Protein AF-A0A7R9DSN8-F1 (afdb_monomer)

Foldseek 3Di:
DQAADDPPPPVVVVLVVVLVVLLVCCVVVPLLNLLVVLLVQCVDPPDDLVSLLVSLSSNLSSLLVNVVVVVVVVVVVVPPSDPPVVVLLVCLLPPDPPRRLSNNQSSLSSLLSNLLVCLVVVVSLVSNLVSLVVQCQPLRRNLSSLLSLLSNLQNNLLVCLVVLVVLLVCLLCVVVTNHALVSNLSSLLSSLLSLQNDDLVCSLVSLLSSLCSLLVLLVVLQVVVPDADPRDSNPNVSSVSSNVSNVVRNHHDDDPPDDRSCPVVVVVSVVSVVVSPPVPD

Organism: Timema poppense (NCBI:txid170557)

Radius of gyration: 21.2 Å; Cα contacts (8 Å, |Δi|>4): 279; chains: 1; bounding box: 60×35×63 Å

Solvent-accessible surface area (backbone atoms only — not comparable to full-atom values): 15395 Å² total; per-residue (Å²): 133,97,60,71,84,56,92,89,37,73,66,50,55,49,48,53,54,49,38,52,51,46,53,73,49,32,79,80,73,32,34,54,52,53,38,50,52,36,54,53,57,65,69,42,87,85,66,48,65,66,60,44,28,52,32,40,46,56,33,36,48,33,39,64,62,37,51,70,56,47,60,59,30,60,77,65,71,55,84,74,81,61,81,49,60,64,52,50,52,53,49,57,76,64,58,58,90,87,53,54,67,45,38,53,48,37,43,40,47,29,54,23,42,39,17,69,59,38,47,76,36,64,89,50,42,64,63,50,51,53,51,37,54,59,34,30,74,34,62,96,32,11,37,53,23,32,46,17,50,18,38,34,32,56,55,26,22,92,74,39,62,87,49,43,70,61,52,50,54,48,60,72,45,47,89,77,40,59,49,51,70,69,30,51,34,37,33,40,30,13,53,16,41,22,47,29,64,45,61,70,90,49,34,38,60,55,50,40,53,63,45,46,63,41,43,53,60,51,52,52,39,61,78,65,68,51,76,71,38,87,95,42,92,52,20,63,62,61,41,50,52,40,50,49,31,33,62,75,36,44,58,63,91,73,63,92,94,59,82,60,56,58,53,64,47,52,55,54,51,48,55,54,50,58,71,62,61,68,80,85,119

Mean predicted aligned error: 6.39 Å

Secondary structure (DSSP, 8-state):
--SPPPTT-HHHHHHHHHHHHHHHHHHHH-HHHHHHHHHHHHTSTT--HHHHHHHHHHHHHHGGGHHHHHHHHHTTT-TTTTSHHHHHHHHHHT--TTS-HHHHHHHHHHHHHTHHHHHT-GGGHHHHHHHHHHHHTSTTTHHHHHHHHHHHHHHSTTT-GGGHHHHHHHHHTGGGSS--HHHHHHHHHHHHHHHTTS-HHHHHHHHHHHHHHHHHHHHHHHHTTPPP-TTSTT-HHHHHHHHHHHHHH------TTPPPTTHHHHHHHHHHHHHHTTTT-

InterPro domains:
  IPR011989 Armadillo-like helical [G3DSA:1.25.10.10] (1-279)
  IPR016024 Armadillo-type fold [SSF48371] (6-220)
  IPR051345 Importin beta-like nuclear transport receptors [PTHR12363] (3-272)
  IPR057942 Transportin-3/Importin-13, third TPR domain [PF24140] (82-170)

pLDDT: mean 88.58, std 12.21, range [34.81, 97.88]

Structure (mmCIF, N/CA/C/O backbone):
data_AF-A0A7R9DSN8-F1
#
_entry.id   AF-A0A7R9DSN8-F1
#
loop_
_atom_site.group_PDB
_atom_site.id
_atom_site.type_symbol
_atom_site.label_atom_id
_atom_site.label_alt_id
_atom_site.label_comp_id
_atom_site.label_asym_id
_atom_site.label_entity_id
_atom_site.label_seq_id
_atom_site.pdbx_PDB_ins_code
_atom_site.Cartn_x
_atom_site.Cartn_y
_atom_site.Cartn_z
_atom_site.occupancy
_atom_site.B_iso_or_equiv
_atom_site.auth_seq_id
_atom_site.auth_comp_id
_atom_site.auth_asym_id
_atom_site.auth_atom_id
_atom_site.pdbx_PDB_model_num
ATOM 1 N N . MET A 1 1 ? 25.736 4.334 -5.252 1.00 51.41 1 MET A N 1
ATOM 2 C CA . MET A 1 1 ? 24.535 4.530 -4.419 1.00 51.41 1 MET A CA 1
ATOM 3 C C . MET A 1 1 ? 24.072 3.133 -4.019 1.00 51.41 1 MET A C 1
ATOM 5 O O . MET A 1 1 ? 23.509 2.440 -4.846 1.00 51.41 1 MET A O 1
ATOM 9 N N . GLU A 1 2 ? 24.487 2.647 -2.845 1.00 54.72 2 GLU A N 1
ATOM 10 C CA . GLU A 1 2 ? 24.355 1.227 -2.425 1.00 54.72 2 GLU A CA 1
ATOM 11 C C . GLU A 1 2 ? 23.043 0.919 -1.669 1.00 54.72 2 GLU A C 1
ATOM 13 O O . GLU A 1 2 ? 22.833 -0.195 -1.188 1.00 54.72 2 GLU A O 1
ATOM 18 N N . GLY A 1 3 ? 22.150 1.904 -1.547 1.00 69.88 3 GLY A N 1
ATOM 19 C CA . GLY A 1 3 ? 20.911 1.818 -0.776 1.00 69.88 3 GLY A CA 1
ATOM 20 C C . GLY A 1 3 ? 19.696 2.351 -1.529 1.00 69.88 3 GLY A C 1
ATOM 21 O O . GLY A 1 3 ? 19.765 2.645 -2.722 1.00 69.88 3 GLY A O 1
ATOM 22 N N . LEU A 1 4 ? 18.571 2.441 -0.819 1.00 82.12 4 LEU A N 1
ATOM 23 C CA . LEU A 1 4 ? 17.389 3.156 -1.298 1.00 82.12 4 LEU A CA 1
ATOM 24 C C . LEU A 1 4 ? 17.668 4.662 -1.309 1.00 82.12 4 LEU A C 1
ATOM 26 O O . LEU A 1 4 ? 18.520 5.131 -0.557 1.00 82.12 4 LEU A O 1
ATOM 30 N N . LEU A 1 5 ? 16.958 5.393 -2.165 1.00 78.38 5 LEU A N 1
ATOM 31 C CA . LEU A 1 5 ? 16.948 6.852 -2.109 1.00 78.38 5 LEU A CA 1
ATOM 32 C C . LEU A 1 5 ? 16.277 7.285 -0.806 1.00 78.38 5 LEU A C 1
ATOM 34 O O . LEU A 1 5 ? 15.232 6.741 -0.452 1.00 78.38 5 LEU A O 1
ATOM 38 N N . GLU A 1 6 ? 16.899 8.216 -0.094 1.00 73.44 6 GLU A N 1
ATOM 39 C CA . GLU A 1 6 ? 16.348 8.765 1.142 1.00 73.44 6 GLU A CA 1
ATOM 40 C C . GLU A 1 6 ? 15.366 9.898 0.817 1.00 73.44 6 GLU A C 1
ATOM 42 O O . GLU A 1 6 ? 15.596 10.699 -0.095 1.00 73.44 6 GLU A O 1
ATOM 47 N N . ASP A 1 7 ? 14.260 9.959 1.558 1.00 64.69 7 ASP A N 1
ATOM 48 C CA . ASP A 1 7 ? 13.286 11.041 1.427 1.00 64.69 7 ASP A CA 1
ATOM 49 C C . ASP A 1 7 ? 13.938 12.381 1.817 1.00 64.69 7 ASP A C 1
ATOM 51 O O . ASP A 1 7 ? 14.566 12.495 2.870 1.00 64.69 7 ASP A O 1
ATOM 55 N N . GLY A 1 8 ? 13.788 13.402 0.966 1.00 66.56 8 GLY A N 1
ATOM 56 C CA . GLY A 1 8 ? 14.416 14.719 1.146 1.00 66.56 8 GLY A CA 1
ATOM 57 C C . GLY A 1 8 ? 15.791 14.889 0.484 1.00 66.56 8 GLY A C 1
ATOM 58 O O . GLY A 1 8 ? 16.393 15.952 0.623 1.00 66.56 8 GLY A O 1
ATOM 59 N N . ASP A 1 9 ? 16.285 13.883 -0.247 1.00 82.81 9 ASP A N 1
ATOM 60 C CA . ASP A 1 9 ? 17.422 14.032 -1.166 1.00 82.81 9 ASP A CA 1
ATOM 61 C C . ASP A 1 9 ? 17.015 14.883 -2.388 1.00 82.81 9 ASP A C 1
ATOM 63 O O . ASP A 1 9 ? 15.989 14.622 -3.026 1.00 82.81 9 ASP A O 1
ATOM 67 N N . ASP A 1 10 ? 17.849 15.858 -2.772 1.00 90.19 10 ASP A N 1
ATOM 68 C CA . ASP A 1 10 ? 17.682 16.671 -3.987 1.00 90.19 10 ASP A CA 1
ATOM 69 C C . ASP A 1 10 ? 17.451 15.792 -5.229 1.00 90.19 10 ASP A C 1
ATOM 71 O O . ASP A 1 10 ? 16.699 16.154 -6.144 1.00 90.19 10 ASP A O 1
ATOM 75 N N . PHE A 1 11 ? 18.085 14.615 -5.274 1.00 89.69 11 PHE A N 1
ATOM 76 C CA . PHE A 1 11 ? 17.897 13.670 -6.366 1.00 89.69 11 PHE A CA 1
ATOM 77 C C . PHE A 1 11 ? 16.545 12.944 -6.305 1.00 89.69 11 PHE A C 1
ATOM 79 O O . PHE A 1 11 ? 15.940 12.705 -7.355 1.00 89.69 11 PHE A O 1
ATOM 86 N N . ALA A 1 12 ? 16.030 12.632 -5.113 1.00 88.56 12 ALA A N 1
ATOM 87 C CA . ALA A 1 12 ? 14.684 12.083 -4.951 1.00 88.56 12 ALA A CA 1
ATOM 88 C C . ALA A 1 12 ? 13.625 13.105 -5.404 1.00 88.56 12 ALA A C 1
ATOM 90 O O . ALA A 1 12 ? 12.752 12.771 -6.209 1.00 88.56 12 ALA A O 1
ATOM 91 N N . ASP A 1 13 ? 13.775 14.372 -5.009 1.00 90.62 13 ASP A N 1
ATOM 92 C CA . ASP A 1 13 ? 12.916 15.479 -5.448 1.00 90.62 13 ASP A CA 1
ATOM 93 C C . ASP A 1 13 ? 12.975 15.701 -6.962 1.00 90.62 13 ASP A C 1
ATOM 95 O O . ASP A 1 13 ? 11.953 15.935 -7.619 1.00 90.62 13 ASP A O 1
ATOM 99 N N . PHE A 1 14 ? 14.172 15.616 -7.549 1.00 94.75 14 PHE A N 1
ATOM 100 C CA . PHE A 1 14 ? 14.338 15.651 -8.998 1.00 94.75 14 PHE A CA 1
ATOM 101 C C . PHE A 1 14 ? 13.571 14.509 -9.672 1.00 94.75 14 PHE A C 1
ATOM 103 O O . PHE A 1 14 ? 12.838 14.746 -10.633 1.00 94.75 14 PHE A O 1
ATOM 110 N N . ARG A 1 15 ? 13.681 13.281 -9.155 1.00 94.00 15 ARG A N 1
ATOM 111 C CA . ARG A 1 15 ? 12.964 12.124 -9.702 1.00 94.00 15 ARG A CA 1
ATOM 112 C C . ARG A 1 15 ? 11.453 12.284 -9.597 1.00 94.00 15 ARG A C 1
ATOM 114 O O . ARG A 1 15 ? 10.770 12.007 -10.579 1.00 94.00 15 ARG A O 1
ATOM 121 N N . LEU A 1 16 ? 10.928 12.788 -8.481 1.00 92.00 16 LEU A N 1
ATOM 122 C CA . LEU A 1 16 ? 9.499 13.092 -8.350 1.00 92.00 16 LEU A CA 1
ATOM 123 C C . LEU A 1 16 ? 9.039 14.078 -9.433 1.00 92.00 16 LEU A C 1
ATOM 125 O O . LEU A 1 16 ? 8.072 13.796 -10.139 1.00 92.00 16 LEU A O 1
ATOM 129 N N . LYS A 1 17 ? 9.783 15.171 -9.657 1.00 95.06 17 LYS A N 1
ATOM 130 C CA . LYS A 1 17 ? 9.494 16.138 -10.736 1.00 95.06 17 LYS A CA 1
ATOM 131 C C . LYS A 1 17 ? 9.537 15.494 -12.126 1.00 95.06 17 LYS A C 1
ATOM 133 O O . LYS A 1 17 ? 8.693 15.800 -12.963 1.00 95.06 17 LYS A O 1
ATOM 138 N N . VAL A 1 18 ? 10.488 14.589 -12.374 1.00 95.56 18 VAL A N 1
ATOM 139 C CA . VAL A 1 18 ? 10.571 13.827 -13.632 1.00 95.56 18 VAL A CA 1
ATOM 140 C C . VAL A 1 18 ? 9.367 12.899 -13.803 1.00 95.56 18 VAL A C 1
ATOM 142 O O . VAL A 1 18 ? 8.805 12.849 -14.893 1.00 95.56 18 VAL A O 1
ATOM 145 N N . SER A 1 19 ? 8.939 12.195 -12.752 1.00 94.06 19 SER A N 1
ATOM 146 C CA . SER A 1 19 ? 7.737 11.348 -12.782 1.00 94.06 19 SER A CA 1
ATOM 147 C C . SER A 1 19 ? 6.487 12.159 -13.135 1.00 94.06 19 SER A C 1
ATOM 149 O O . SER A 1 19 ? 5.722 11.741 -14.003 1.00 94.06 19 SER A O 1
ATOM 151 N N . GLU A 1 20 ? 6.291 13.327 -12.517 1.00 93.25 20 GLU A N 1
ATOM 152 C CA . GLU A 1 20 ? 5.152 14.198 -12.841 1.00 93.25 20 GLU A CA 1
ATOM 153 C C . GLU A 1 20 ? 5.217 14.704 -14.288 1.00 93.25 20 GLU A C 1
ATOM 155 O O . GLU A 1 20 ? 4.234 14.606 -15.018 1.00 93.25 20 GLU A O 1
ATOM 160 N N . LEU A 1 21 ? 6.399 15.109 -14.766 1.00 94.81 21 LEU A N 1
ATOM 161 C CA . LEU A 1 21 ? 6.576 15.503 -16.166 1.00 94.81 21 LEU A CA 1
ATOM 162 C C . LEU A 1 21 ? 6.276 14.354 -17.145 1.00 94.81 21 LEU A C 1
ATOM 164 O O . LEU A 1 21 ? 5.665 14.570 -18.191 1.00 94.81 21 LEU A O 1
ATOM 168 N N . ILE A 1 22 ? 6.684 13.122 -16.818 1.00 93.25 22 ILE A N 1
ATOM 169 C CA . ILE A 1 22 ? 6.352 11.938 -17.620 1.00 93.25 22 ILE A CA 1
ATOM 170 C C . ILE A 1 22 ? 4.834 11.763 -17.677 1.00 93.25 22 ILE A C 1
ATOM 172 O O . ILE A 1 22 ? 4.297 11.587 -18.770 1.00 93.25 22 ILE A O 1
ATOM 176 N N . LYS A 1 23 ? 4.135 11.845 -16.539 1.00 89.94 23 LYS A N 1
ATOM 177 C CA . LYS A 1 23 ? 2.668 11.728 -16.486 1.00 89.94 23 LYS A CA 1
ATOM 178 C C . LYS A 1 23 ? 1.976 12.797 -17.334 1.00 89.94 23 LYS A C 1
ATOM 180 O O . LYS A 1 23 ? 1.024 12.466 -18.037 1.00 89.94 23 LYS A O 1
ATOM 185 N N . ASP A 1 24 ? 2.498 14.021 -17.343 1.00 88.56 24 ASP A N 1
ATOM 186 C CA . ASP A 1 24 ? 1.947 15.127 -18.130 1.00 88.56 24 ASP A CA 1
ATOM 187 C C . ASP A 1 24 ? 2.191 14.978 -19.635 1.00 88.56 24 ASP A C 1
ATOM 189 O O . ASP A 1 24 ? 1.380 15.435 -20.434 1.00 88.56 24 ASP A O 1
ATOM 193 N N . MET A 1 25 ? 3.289 14.343 -20.056 1.00 88.44 25 MET A N 1
ATOM 194 C CA . MET A 1 25 ? 3.666 14.247 -21.474 1.00 88.44 25 MET A CA 1
ATOM 195 C C . MET A 1 25 ? 3.347 12.892 -22.118 1.00 88.44 25 MET A C 1
ATOM 197 O O . MET A 1 25 ? 3.355 12.779 -23.348 1.00 88.44 25 MET A O 1
ATOM 201 N N . VAL A 1 26 ? 3.057 11.852 -21.327 1.00 85.75 26 VAL A N 1
ATOM 202 C CA . VAL A 1 26 ? 2.915 10.476 -21.835 1.00 85.75 26 VAL A CA 1
ATOM 203 C C . VAL A 1 26 ? 1.776 10.328 -22.847 1.00 85.75 26 VAL A C 1
ATOM 205 O O . VAL A 1 26 ? 1.857 9.472 -23.726 1.00 85.75 26 VAL A O 1
ATOM 208 N N . PHE A 1 27 ? 0.753 11.185 -22.801 1.00 82.81 27 PHE A N 1
ATOM 209 C CA . PHE A 1 27 ? -0.351 11.155 -23.767 1.00 82.81 27 PHE A CA 1
ATOM 210 C C . PHE A 1 27 ? 0.104 11.412 -25.217 1.00 82.81 27 PHE A C 1
ATOM 212 O O . PHE A 1 27 ? -0.564 10.968 -26.147 1.00 82.81 27 PHE A O 1
ATOM 219 N N . ILE A 1 28 ? 1.241 12.093 -25.422 1.00 85.62 28 ILE A N 1
ATOM 220 C CA . ILE A 1 28 ? 1.801 12.386 -26.751 1.00 85.62 28 ILE A CA 1
ATOM 221 C C . ILE A 1 28 ? 2.465 11.136 -27.351 1.00 85.62 28 ILE A C 1
ATOM 223 O O . ILE A 1 28 ? 2.319 10.858 -28.538 1.00 85.62 28 ILE A O 1
ATOM 227 N N . VAL A 1 29 ? 3.208 10.385 -26.531 1.00 81.38 29 VAL A N 1
ATOM 228 C CA . VAL A 1 29 ? 3.975 9.191 -26.950 1.00 81.38 29 VAL A CA 1
ATOM 229 C C . VAL A 1 29 ? 3.118 7.914 -26.900 1.00 81.38 29 VAL A C 1
ATOM 231 O O . VAL A 1 29 ? 3.353 6.956 -27.643 1.00 81.38 29 VAL A O 1
ATOM 234 N N . GLY A 1 30 ? 2.110 7.904 -26.029 1.00 84.19 30 GLY A N 1
ATOM 235 C CA . GLY A 1 30 ? 1.279 6.757 -25.684 1.00 84.19 30 GLY A CA 1
ATOM 236 C C . GLY A 1 30 ? 1.862 5.963 -24.511 1.00 84.19 30 GLY A C 1
ATOM 237 O O . GLY A 1 30 ? 2.982 5.451 -24.584 1.00 84.19 30 GLY A O 1
ATOM 238 N N . SER A 1 31 ? 1.085 5.808 -23.434 1.00 86.06 31 SER A N 1
ATOM 239 C CA . SER A 1 31 ? 1.512 5.104 -22.211 1.00 86.06 31 SER A CA 1
ATOM 240 C C . SER A 1 31 ? 1.889 3.648 -22.470 1.00 86.06 31 SER A C 1
ATOM 242 O O . SER A 1 31 ? 2.934 3.203 -21.999 1.00 86.06 31 SER A O 1
ATOM 244 N N . SER A 1 32 ? 1.113 2.934 -23.292 1.00 85.00 32 SER A N 1
ATOM 245 C CA . SER A 1 32 ? 1.410 1.548 -23.684 1.00 85.00 32 SER A CA 1
ATOM 246 C C . SER A 1 32 ? 2.738 1.428 -24.438 1.00 85.00 32 SER A C 1
ATOM 248 O O . SER A 1 32 ? 3.530 0.527 -24.162 1.00 85.00 32 SER A O 1
ATOM 250 N N . ASN A 1 33 ? 3.026 2.369 -25.345 1.00 86.44 33 ASN A N 1
ATOM 251 C CA . ASN A 1 33 ? 4.282 2.392 -26.096 1.00 86.44 33 ASN A CA 1
ATOM 252 C C . ASN A 1 33 ? 5.469 2.642 -25.170 1.00 86.44 33 ASN A C 1
ATOM 254 O O . ASN A 1 33 ? 6.447 1.900 -25.222 1.00 86.44 33 ASN A O 1
ATOM 258 N N . CYS A 1 34 ? 5.373 3.653 -24.301 1.00 90.81 34 CYS A N 1
ATOM 259 C CA . CYS A 1 34 ? 6.413 3.965 -23.324 1.00 90.81 34 CYS A CA 1
ATOM 260 C C . CYS A 1 34 ? 6.702 2.759 -22.417 1.00 90.81 34 CYS A C 1
ATOM 262 O O . CYS A 1 34 ? 7.847 2.315 -22.322 1.00 90.81 34 CYS A O 1
ATOM 264 N N . PHE A 1 35 ? 5.656 2.161 -21.841 1.00 92.06 35 PHE A N 1
ATOM 265 C CA . PHE A 1 35 ? 5.775 0.995 -20.970 1.00 92.06 35 PHE A CA 1
ATOM 266 C C . PHE A 1 35 ? 6.418 -0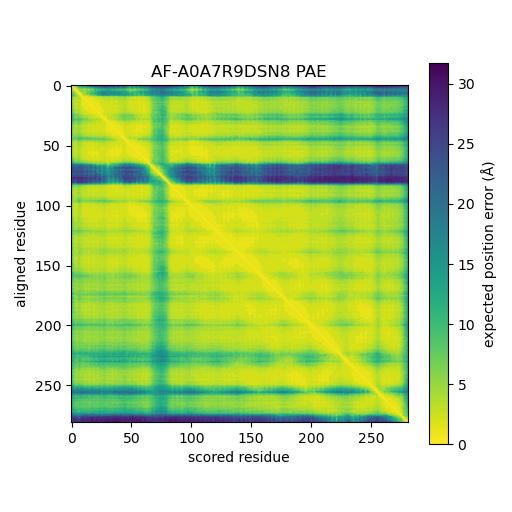.203 -21.678 1.00 92.06 35 PHE A C 1
ATOM 268 O O . PHE A 1 35 ? 7.342 -0.822 -21.149 1.00 92.06 35 PHE A O 1
ATOM 275 N N . ARG A 1 36 ? 5.988 -0.499 -22.913 1.00 90.62 36 ARG A N 1
ATOM 276 C CA . ARG A 1 36 ? 6.564 -1.570 -23.735 1.00 90.62 36 ARG A CA 1
ATOM 277 C C . ARG A 1 36 ? 8.036 -1.322 -24.048 1.00 90.62 36 ARG A C 1
ATOM 279 O O . ARG A 1 36 ? 8.824 -2.259 -23.971 1.00 90.62 36 ARG A O 1
ATOM 286 N N . GLN A 1 37 ? 8.415 -0.098 -24.412 1.00 92.12 37 GLN A N 1
ATOM 287 C CA . GLN A 1 37 ? 9.811 0.223 -24.719 1.00 92.12 37 GLN A CA 1
ATOM 288 C C . GLN A 1 37 ? 10.707 0.062 -23.490 1.00 92.12 37 GLN A C 1
ATOM 290 O O . GLN A 1 37 ? 11.767 -0.545 -23.596 1.00 92.12 37 GLN A O 1
ATOM 295 N N . MET A 1 38 ? 10.264 0.520 -22.316 1.00 95.06 38 MET A N 1
ATOM 296 C CA . MET A 1 38 ? 11.019 0.316 -21.076 1.00 95.06 38 MET A CA 1
ATOM 297 C C . MET A 1 38 ? 11.163 -1.170 -20.731 1.00 95.06 38 MET A C 1
ATOM 299 O O . MET A 1 38 ? 12.254 -1.609 -20.378 1.00 95.06 38 MET A O 1
ATOM 303 N N . PHE A 1 39 ? 10.111 -1.970 -20.926 1.00 93.88 39 PHE A N 1
ATOM 304 C CA . PHE A 1 39 ? 10.196 -3.419 -20.745 1.00 93.88 39 PHE A CA 1
ATOM 305 C C . PHE A 1 39 ? 11.192 -4.086 -21.705 1.00 93.88 39 PHE A C 1
ATOM 307 O O . PHE A 1 39 ? 11.950 -4.957 -21.291 1.00 93.88 39 PHE A O 1
ATOM 314 N N . LEU A 1 40 ? 11.235 -3.674 -22.976 1.00 92.75 40 LEU A N 1
ATOM 315 C CA . LEU A 1 40 ? 12.221 -4.192 -23.931 1.00 92.75 40 LEU A CA 1
ATOM 316 C C . LEU A 1 40 ? 13.653 -3.823 -23.529 1.00 92.75 40 LEU A C 1
ATOM 318 O O . LEU A 1 40 ? 14.548 -4.659 -23.647 1.00 92.75 40 LEU A O 1
ATOM 322 N N . SER A 1 41 ? 13.871 -2.619 -22.993 1.00 93.38 41 SER A N 1
ATOM 323 C CA . SER A 1 41 ? 15.176 -2.220 -22.457 1.00 93.38 41 SER A CA 1
ATOM 324 C C . SER A 1 41 ? 15.646 -3.160 -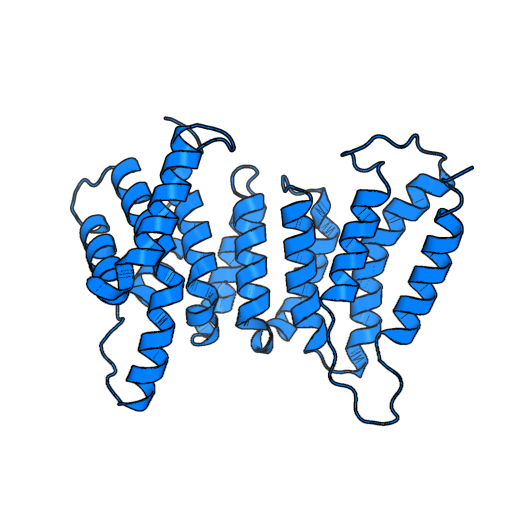21.344 1.00 93.38 41 SER A C 1
ATOM 326 O O . SER A 1 41 ? 16.813 -3.544 -21.349 1.00 93.38 41 SER A O 1
ATOM 328 N N . LEU A 1 42 ? 14.744 -3.612 -20.460 1.00 93.31 42 LEU A N 1
ATOM 329 C CA . LEU A 1 42 ? 15.055 -4.574 -19.389 1.00 93.31 42 LEU A CA 1
ATOM 330 C C . LEU A 1 42 ? 15.493 -5.955 -19.904 1.00 93.31 42 LEU A C 1
ATOM 332 O O . LEU A 1 42 ? 16.191 -6.676 -19.199 1.00 93.31 42 LEU A O 1
ATOM 336 N N . GLN A 1 43 ? 15.103 -6.334 -21.123 1.00 90.31 43 GLN A N 1
ATOM 337 C CA . GLN A 1 43 ? 15.477 -7.619 -21.729 1.00 90.31 43 GLN A CA 1
ATOM 338 C C . GLN A 1 43 ? 16.851 -7.591 -22.408 1.00 90.31 43 GLN A C 1
ATOM 340 O O . GLN A 1 43 ? 17.332 -8.626 -22.876 1.00 90.31 43 GLN A O 1
ATOM 345 N N . THR A 1 44 ? 17.486 -6.421 -22.489 1.00 91.19 44 THR A N 1
ATOM 346 C CA . THR A 1 44 ? 18.795 -6.293 -23.128 1.00 91.19 44 THR A CA 1
ATOM 347 C C . THR A 1 44 ? 19.849 -7.053 -22.305 1.00 91.19 44 THR A C 1
ATOM 349 O O . THR A 1 44 ? 19.892 -6.922 -21.080 1.00 91.19 44 THR A O 1
ATOM 352 N N . PRO A 1 45 ? 20.722 -7.866 -22.928 1.00 90.06 45 PRO A N 1
ATOM 353 C CA . PRO A 1 45 ? 21.772 -8.563 -22.195 1.00 90.06 45 PRO A CA 1
ATOM 354 C C . PRO A 1 45 ? 22.718 -7.587 -21.485 1.00 90.06 45 PRO A C 1
ATOM 356 O O . PRO A 1 45 ? 23.188 -6.624 -22.087 1.00 90.06 45 PRO A O 1
ATOM 359 N N . GLY A 1 46 ? 23.039 -7.865 -20.220 1.00 89.31 46 GLY A N 1
ATOM 360 C CA . GLY A 1 46 ? 24.020 -7.086 -19.456 1.00 89.31 46 GLY A CA 1
ATOM 361 C C . GLY A 1 46 ? 23.513 -5.750 -18.906 1.00 89.31 46 GLY A C 1
ATOM 362 O O . GLY A 1 46 ? 24.331 -4.908 -18.542 1.00 89.31 46 GLY A O 1
ATOM 363 N N . VAL A 1 47 ? 22.193 -5.542 -18.831 1.00 93.25 47 VAL A N 1
ATOM 364 C CA . VAL A 1 47 ? 21.615 -4.352 -18.190 1.00 93.25 47 VAL A CA 1
ATOM 365 C C . VAL A 1 47 ? 22.013 -4.315 -16.716 1.00 93.25 47 VAL A C 1
ATOM 367 O O . VAL A 1 47 ? 21.890 -5.296 -15.981 1.00 93.25 47 VAL A O 1
ATOM 370 N N . THR A 1 48 ? 22.512 -3.163 -16.286 1.00 95.31 48 THR A N 1
ATOM 371 C CA . THR A 1 48 ? 22.924 -2.922 -14.907 1.00 95.31 48 THR A CA 1
ATOM 372 C C . THR A 1 48 ? 21.708 -2.701 -14.001 1.00 95.31 48 THR A C 1
ATOM 374 O O . THR A 1 48 ? 20.607 -2.381 -14.461 1.00 95.31 48 THR A O 1
ATOM 377 N N . TRP A 1 49 ? 21.871 -2.889 -12.689 1.00 94.75 49 TRP A N 1
ATOM 378 C CA . TRP A 1 49 ? 20.752 -2.765 -11.747 1.00 94.75 49 TRP A CA 1
ATOM 379 C C . TRP A 1 49 ? 20.157 -1.348 -11.726 1.00 94.75 49 TRP A C 1
ATOM 381 O O . TRP A 1 49 ? 18.950 -1.199 -11.586 1.00 94.75 49 TRP A O 1
ATOM 391 N N . ASP A 1 50 ? 20.982 -0.318 -11.895 1.00 95.06 50 ASP A N 1
ATOM 392 C CA . ASP A 1 50 ? 20.597 1.096 -11.909 1.00 95.06 50 ASP A CA 1
ATOM 393 C C . ASP A 1 50 ? 19.828 1.452 -13.184 1.00 95.06 50 ASP A C 1
ATOM 395 O O . ASP A 1 50 ? 18.787 2.101 -13.118 1.00 95.06 50 ASP A O 1
ATOM 399 N N . SER A 1 51 ? 20.261 0.930 -14.334 1.00 95.88 51 SER A N 1
ATOM 400 C CA . SER A 1 51 ? 19.502 1.035 -15.586 1.00 95.88 51 SER A CA 1
ATOM 401 C C . SER A 1 51 ? 18.159 0.301 -15.496 1.00 95.88 51 SER A C 1
ATOM 403 O O . SER A 1 51 ? 17.146 0.791 -15.996 1.00 95.88 51 SER A O 1
ATOM 405 N N . SER A 1 52 ? 18.135 -0.858 -14.825 1.00 95.94 52 SER A N 1
ATOM 406 C CA . SER A 1 52 ? 16.902 -1.621 -14.598 1.00 95.94 52 SER A CA 1
ATOM 407 C C . SER A 1 52 ? 15.927 -0.863 -13.700 1.00 95.94 52 SER A C 1
ATOM 409 O O . SER A 1 52 ? 14.741 -0.762 -14.005 1.00 95.94 52 SER A O 1
ATOM 411 N N . GLU A 1 53 ? 16.431 -0.298 -12.604 1.00 96.44 53 GLU A N 1
ATOM 412 C CA . GLU A 1 53 ? 15.657 0.518 -11.672 1.00 96.44 53 GLU A CA 1
ATOM 413 C C . GLU A 1 53 ? 15.063 1.745 -12.372 1.00 96.44 53 GLU A C 1
ATOM 415 O O . GLU A 1 53 ? 13.865 1.990 -12.251 1.00 96.44 53 GLU A O 1
ATOM 420 N N . ALA A 1 54 ? 15.860 2.458 -13.173 1.00 96.38 54 ALA A N 1
ATOM 421 C CA . ALA A 1 54 ? 15.399 3.634 -13.903 1.00 96.38 54 ALA A CA 1
ATOM 422 C C . ALA A 1 54 ? 14.295 3.294 -14.921 1.00 96.38 54 ALA A C 1
ATOM 424 O O . ALA A 1 54 ? 13.311 4.026 -15.037 1.00 96.38 54 ALA A O 1
ATOM 425 N N . ALA A 1 55 ? 14.414 2.167 -15.631 1.00 96.94 55 ALA A N 1
ATOM 426 C CA . ALA A 1 55 ? 13.367 1.703 -16.538 1.00 96.94 55 ALA A CA 1
ATOM 427 C C . ALA A 1 55 ? 12.074 1.349 -15.780 1.00 96.94 55 ALA A C 1
ATOM 429 O O . ALA A 1 55 ? 10.993 1.783 -16.183 1.00 96.94 55 ALA A O 1
ATOM 430 N N . LEU A 1 56 ? 12.176 0.633 -14.651 1.00 97.12 56 LEU A N 1
ATOM 431 C CA . LEU A 1 56 ? 11.030 0.324 -13.787 1.00 97.12 56 LEU A CA 1
ATOM 432 C C . LEU A 1 56 ? 10.376 1.590 -13.220 1.00 97.12 56 LEU A C 1
ATOM 434 O O . LEU A 1 56 ? 9.154 1.652 -13.130 1.00 97.12 56 LEU A O 1
ATOM 438 N N . PHE A 1 57 ? 11.164 2.611 -12.888 1.00 96.75 57 PHE A N 1
ATOM 439 C CA . PHE A 1 57 ? 10.667 3.897 -12.409 1.00 96.75 57 PHE A CA 1
ATOM 440 C C . PHE A 1 57 ? 9.828 4.623 -13.467 1.00 96.75 57 PHE A C 1
ATOM 442 O O . PHE A 1 57 ? 8.728 5.095 -13.182 1.00 96.75 57 PHE A O 1
ATOM 449 N N . VAL A 1 58 ? 10.292 4.651 -14.721 1.00 96.19 58 VAL A N 1
ATOM 450 C CA . VAL A 1 58 ? 9.509 5.213 -15.834 1.00 96.19 58 VAL A CA 1
ATOM 451 C C . VAL A 1 58 ? 8.240 4.393 -16.078 1.00 96.19 58 VAL A C 1
ATOM 453 O O . VAL A 1 58 ? 7.166 4.963 -16.268 1.00 96.19 58 VAL A O 1
ATOM 456 N N . MET A 1 59 ? 8.333 3.058 -16.030 1.00 95.25 59 MET A N 1
ATOM 457 C CA . MET A 1 59 ? 7.170 2.170 -16.143 1.00 95.25 59 MET A CA 1
ATOM 458 C C . MET A 1 59 ? 6.136 2.445 -15.048 1.00 95.25 59 MET A C 1
ATOM 460 O O . MET A 1 59 ? 4.944 2.516 -15.340 1.00 95.25 59 MET A O 1
ATOM 464 N N . GLN A 1 60 ? 6.593 2.641 -13.812 1.00 95.44 60 GLN A N 1
ATOM 465 C CA . GLN A 1 60 ? 5.768 2.957 -12.649 1.00 95.44 60 GLN A CA 1
ATOM 466 C C . GLN A 1 60 ? 5.030 4.289 -12.827 1.00 95.44 60 GLN A C 1
ATOM 468 O O . GLN A 1 60 ? 3.830 4.348 -12.572 1.00 95.44 60 GLN A O 1
ATOM 473 N N . ALA A 1 61 ? 5.690 5.320 -13.366 1.00 93.94 61 ALA A N 1
ATOM 474 C CA . ALA A 1 61 ? 5.062 6.616 -13.632 1.00 93.94 61 ALA A CA 1
ATOM 475 C C . ALA A 1 61 ? 3.911 6.546 -14.655 1.00 93.94 61 ALA A C 1
ATOM 477 O O . ALA A 1 61 ? 2.951 7.312 -14.556 1.00 93.94 61 ALA A O 1
ATOM 478 N N . VAL A 1 62 ? 3.978 5.632 -15.630 1.00 92.31 62 VAL A N 1
ATOM 479 C CA . VAL A 1 62 ? 2.966 5.522 -16.699 1.00 92.31 62 VAL A CA 1
ATOM 480 C C . VAL A 1 62 ? 1.928 4.424 -16.463 1.00 92.31 62 VAL A C 1
ATOM 482 O O . VAL A 1 62 ? 0.904 4.431 -17.144 1.00 92.31 62 VAL A O 1
ATOM 485 N N . ALA A 1 63 ? 2.157 3.511 -15.513 1.00 91.06 63 ALA A N 1
ATOM 486 C CA . ALA A 1 63 ? 1.387 2.280 -15.315 1.00 91.06 63 ALA A CA 1
ATOM 487 C C . ALA A 1 63 ? -0.134 2.494 -15.209 1.00 91.06 63 ALA A C 1
ATOM 489 O O . ALA A 1 63 ? -0.892 1.864 -15.950 1.00 91.06 63 ALA A O 1
ATOM 490 N N . LYS A 1 64 ? -0.588 3.438 -14.372 1.00 85.19 64 LYS A N 1
ATOM 491 C CA . LYS A 1 64 ? -2.022 3.753 -14.207 1.00 85.19 64 LYS A CA 1
ATOM 492 C C . LYS A 1 64 ? -2.702 4.248 -15.486 1.00 85.19 64 LYS A C 1
ATOM 494 O O . LYS A 1 64 ? -3.887 4.011 -15.686 1.00 85.19 64 LYS A O 1
ATOM 499 N N . ASN A 1 65 ? -1.963 4.893 -16.387 1.00 81.38 65 ASN A N 1
ATOM 500 C CA . ASN A 1 65 ? -2.517 5.458 -17.623 1.00 81.38 65 ASN A CA 1
ATOM 501 C C . ASN A 1 65 ? -2.630 4.436 -18.764 1.00 81.38 65 ASN A C 1
ATOM 503 O O . ASN A 1 65 ? -3.193 4.734 -19.816 1.00 81.38 65 ASN A O 1
ATOM 507 N N . ILE A 1 66 ? -2.126 3.217 -18.570 1.00 76.06 66 ILE A N 1
ATOM 508 C CA . ILE A 1 66 ? -2.174 2.160 -19.585 1.00 76.06 66 ILE A CA 1
ATOM 509 C C . ILE A 1 66 ? -3.580 1.547 -19.692 1.00 76.06 66 ILE A C 1
ATOM 511 O O . ILE A 1 66 ? -4.021 1.160 -20.775 1.00 76.06 66 ILE A O 1
ATOM 515 N N . LEU A 1 67 ? -4.308 1.458 -18.577 1.00 64.69 67 LEU A N 1
ATOM 516 C CA . LEU A 1 67 ? -5.585 0.742 -18.491 1.00 64.69 67 LEU A CA 1
ATOM 517 C C . LEU A 1 67 ? -6.824 1.512 -18.978 1.00 64.69 67 LEU A C 1
ATOM 519 O O . LEU A 1 67 ? -7.702 0.861 -19.553 1.00 64.69 67 LEU A O 1
ATOM 523 N N . PRO A 1 68 ? -6.927 2.849 -18.844 1.00 56.62 68 PRO A N 1
ATOM 524 C CA . PRO A 1 68 ? -8.027 3.618 -19.428 1.00 56.62 68 PRO A CA 1
ATOM 525 C C . PRO A 1 68 ? -8.147 3.436 -20.950 1.00 56.62 68 PRO A C 1
ATOM 527 O O . PRO A 1 68 ? -9.255 3.365 -21.480 1.00 56.62 68 PRO A O 1
ATOM 530 N N . LEU A 1 69 ? -7.019 3.262 -21.651 1.00 54.62 69 LEU A N 1
ATOM 531 C CA . LEU A 1 69 ? -6.995 2.932 -23.081 1.00 54.62 69 LEU A CA 1
ATOM 532 C C . LEU A 1 69 ? -7.473 1.491 -23.345 1.00 54.62 69 LEU A C 1
ATOM 534 O O . LEU A 1 69 ? -8.178 1.213 -24.311 1.00 54.62 69 LEU A O 1
ATOM 538 N N . LEU A 1 70 ? -7.136 0.578 -22.433 1.00 52.50 70 LEU A N 1
ATOM 539 C CA . LEU A 1 70 ? -7.462 -0.846 -22.489 1.00 52.50 70 LEU A CA 1
ATOM 540 C C . LEU A 1 70 ? -8.967 -1.108 -22.318 1.00 52.50 70 LEU A C 1
ATOM 542 O O . LEU A 1 70 ? -9.504 -2.023 -22.936 1.00 52.50 70 LEU A O 1
ATOM 546 N N . LEU A 1 71 ? -9.669 -0.278 -21.535 1.00 54.44 71 LEU A N 1
ATOM 547 C CA . LEU A 1 71 ? -11.132 -0.330 -21.407 1.00 54.44 71 LEU A CA 1
ATOM 548 C C . LEU A 1 71 ? -11.834 0.091 -22.714 1.00 54.44 71 LEU A C 1
ATOM 550 O O . LEU A 1 71 ? -12.837 -0.509 -23.097 1.00 54.44 71 LEU A O 1
ATOM 554 N N . LEU A 1 72 ? -11.277 1.076 -23.427 1.00 54.53 72 LEU A N 1
ATOM 555 C CA . LEU A 1 72 ? -11.775 1.511 -24.735 1.00 54.53 72 LEU A CA 1
ATOM 556 C C . LEU A 1 72 ? -11.493 0.463 -25.828 1.00 54.53 72 LEU A C 1
ATOM 558 O O . LEU A 1 72 ? -12.346 0.208 -26.673 1.00 54.53 72 LEU A O 1
ATOM 562 N N . LEU A 1 73 ? -10.331 -0.194 -25.785 1.00 53.09 73 LEU A N 1
ATOM 563 C CA . LEU A 1 73 ? -9.935 -1.232 -26.747 1.00 53.09 73 LEU A CA 1
ATOM 564 C C . LEU A 1 73 ? -10.624 -2.584 -26.509 1.00 53.09 73 LEU A C 1
ATOM 566 O O . LEU A 1 73 ? -10.942 -3.279 -27.476 1.00 53.09 73 LEU A O 1
ATOM 570 N N . MET A 1 74 ? -10.934 -2.934 -25.254 1.00 53.53 74 MET A N 1
ATOM 571 C CA . MET A 1 74 ? -11.765 -4.102 -24.925 1.00 53.53 74 MET A CA 1
ATOM 572 C C . MET A 1 74 ? -13.181 -3.977 -25.505 1.00 53.53 74 MET A C 1
ATOM 574 O O . MET A 1 74 ? -13.723 -4.971 -25.985 1.00 53.53 74 MET A O 1
ATOM 578 N N . LEU A 1 75 ? -13.755 -2.767 -25.548 1.00 53.34 75 LEU A N 1
ATOM 579 C CA . LEU A 1 75 ? -15.033 -2.507 -26.228 1.00 53.34 75 LEU A CA 1
ATOM 580 C C . LEU A 1 75 ? -14.939 -2.643 -27.760 1.00 53.34 75 LEU A C 1
ATOM 582 O O . LEU A 1 75 ? -15.951 -2.880 -28.414 1.00 53.34 75 LEU A O 1
ATOM 586 N N . LEU A 1 76 ? -13.736 -2.534 -28.332 1.00 53.56 76 LEU A N 1
ATOM 587 C CA . LEU A 1 76 ? -13.479 -2.599 -29.775 1.00 53.56 76 LEU A CA 1
ATOM 588 C C . LEU A 1 76 ? -12.950 -3.967 -30.250 1.00 53.56 76 LEU A C 1
ATOM 590 O O . LEU A 1 76 ? -12.632 -4.117 -31.425 1.00 53.56 76 LEU A O 1
ATOM 594 N N . SER A 1 77 ? -12.883 -4.982 -29.374 1.00 52.19 77 SER A N 1
ATOM 595 C CA . SER A 1 77 ? -12.319 -6.317 -29.678 1.00 52.19 77 SER A CA 1
ATOM 596 C C . SER A 1 77 ? -10.853 -6.309 -30.150 1.00 52.19 77 SER A C 1
ATOM 598 O O . SER A 1 77 ? -10.375 -7.294 -30.715 1.00 52.19 77 SER A O 1
ATOM 600 N N . CYS A 1 78 ? -10.104 -5.238 -29.874 1.00 46.97 78 CYS A N 1
ATOM 601 C CA . CYS A 1 78 ? -8.669 -5.159 -30.142 1.00 46.97 78 CYS A CA 1
ATOM 602 C C . CYS A 1 78 ? -7.910 -5.834 -28.990 1.00 46.97 78 CYS A C 1
ATOM 604 O O . CYS A 1 78 ? -7.529 -5.201 -28.009 1.00 46.97 78 CYS A O 1
ATOM 606 N N . ARG A 1 79 ? -7.748 -7.156 -29.083 1.00 47.41 79 ARG A N 1
ATOM 607 C CA . ARG A 1 79 ? -7.215 -8.029 -28.021 1.00 47.41 79 ARG A CA 1
ATOM 608 C C . ARG A 1 79 ? -5.707 -7.892 -27.744 1.00 47.41 79 ARG A C 1
ATOM 610 O O . ARG A 1 79 ? -5.231 -8.533 -26.816 1.00 47.41 79 ARG A O 1
ATOM 617 N N . GLU A 1 80 ? -4.965 -7.119 -28.536 1.00 48.00 80 GLU A N 1
ATOM 618 C CA . GLU A 1 80 ? -3.508 -7.303 -28.693 1.00 48.00 80 GLU A CA 1
ATOM 619 C C . GLU A 1 80 ? -2.611 -6.205 -28.096 1.00 48.00 80 GLU A C 1
ATOM 621 O O . GLU A 1 80 ? -1.393 -6.277 -28.230 1.00 48.00 80 GLU 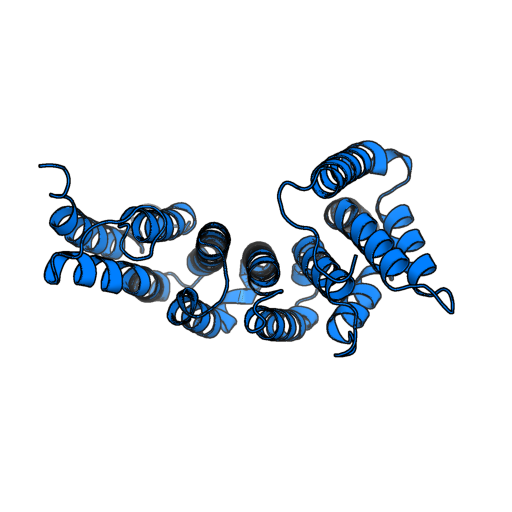A O 1
ATOM 626 N N . GLU A 1 81 ? -3.138 -5.181 -27.421 1.00 51.28 81 GLU A N 1
ATOM 627 C CA . GLU A 1 81 ? -2.275 -4.038 -27.069 1.00 51.28 81 GLU A CA 1
ATOM 628 C C . GLU A 1 81 ? -1.453 -4.177 -25.779 1.00 51.28 81 GLU A C 1
ATOM 630 O O . GLU A 1 81 ? -0.614 -3.314 -25.515 1.00 51.28 81 GLU A O 1
ATOM 635 N N . ASN A 1 82 ? -1.604 -5.240 -24.974 1.00 59.03 82 ASN A N 1
ATOM 636 C CA . ASN A 1 82 ? -0.801 -5.329 -23.750 1.00 59.03 82 ASN A CA 1
ATOM 637 C C . ASN A 1 82 ? -0.401 -6.729 -23.272 1.00 59.03 82 ASN A C 1
ATOM 639 O O . ASN A 1 82 ? -0.617 -7.103 -22.119 1.00 59.03 82 ASN A O 1
ATOM 643 N N . ASP A 1 83 ? 0.315 -7.452 -24.129 1.00 73.88 83 ASP A N 1
ATOM 644 C CA . ASP A 1 83 ? 1.054 -8.667 -23.753 1.00 73.88 83 ASP A CA 1
ATOM 645 C C . ASP A 1 83 ? 2.195 -8.413 -22.749 1.00 73.88 83 ASP A C 1
ATOM 647 O O . ASP A 1 83 ? 2.878 -9.351 -22.333 1.00 73.88 83 ASP A O 1
ATOM 651 N N . VAL A 1 84 ? 2.472 -7.150 -22.404 1.00 87.19 84 VAL A N 1
ATOM 652 C CA . VAL A 1 84 ? 3.629 -6.766 -21.591 1.00 87.19 84 VAL A CA 1
ATOM 653 C C . VAL A 1 84 ? 3.297 -6.777 -20.105 1.00 87.19 84 VAL A C 1
ATOM 655 O O . VAL A 1 84 ? 4.064 -7.352 -19.341 1.00 87.19 84 VAL A O 1
ATOM 658 N N . VAL A 1 85 ? 2.166 -6.203 -19.680 1.00 90.31 85 VAL A N 1
ATOM 659 C CA . VAL A 1 85 ? 1.805 -6.154 -18.248 1.00 90.31 85 VAL A CA 1
ATOM 660 C C . VAL A 1 85 ? 1.791 -7.538 -17.581 1.00 90.31 85 VAL A C 1
ATOM 662 O O . VAL A 1 85 ? 2.433 -7.659 -16.538 1.00 90.31 85 VAL A O 1
ATOM 665 N N . PRO A 1 86 ? 1.181 -8.596 -18.159 1.00 91.06 86 PRO A N 1
ATOM 666 C CA . PRO A 1 86 ? 1.229 -9.926 -17.552 1.00 91.06 86 PRO A CA 1
ATOM 667 C C . PRO A 1 86 ? 2.668 -10.426 -17.346 1.00 91.06 86 PRO A C 1
ATOM 669 O O . PRO A 1 86 ? 2.998 -10.932 -16.278 1.00 91.06 86 PRO A O 1
ATOM 672 N N . LYS A 1 87 ? 3.546 -10.214 -18.338 1.00 92.81 87 LYS A N 1
ATOM 673 C CA . LYS A 1 87 ? 4.965 -10.607 -18.278 1.00 92.81 87 LYS A CA 1
ATOM 674 C C . LYS A 1 87 ? 5.740 -9.805 -17.236 1.00 92.81 87 LYS A C 1
ATOM 676 O O . LYS A 1 87 ? 6.636 -10.340 -16.597 1.00 92.81 87 LYS A O 1
ATOM 681 N N . VAL A 1 88 ? 5.410 -8.525 -17.068 1.00 94.56 88 VAL A N 1
ATOM 682 C CA . VAL A 1 88 ? 6.007 -7.662 -16.042 1.00 94.56 88 VAL A CA 1
ATOM 683 C C . VAL A 1 88 ? 5.600 -8.129 -14.652 1.00 94.56 88 VAL A C 1
ATOM 685 O O . VAL A 1 88 ? 6.468 -8.291 -13.804 1.00 94.56 88 VAL A O 1
ATOM 688 N N . VAL A 1 89 ? 4.311 -8.397 -14.426 1.00 95.50 89 VAL A N 1
ATOM 689 C CA . VAL A 1 89 ? 3.827 -8.935 -13.147 1.00 95.50 89 VAL A CA 1
ATOM 690 C C . VAL A 1 89 ? 4.513 -10.266 -12.845 1.00 95.50 89 VAL A C 1
ATOM 692 O O . VAL A 1 89 ? 5.084 -10.424 -11.771 1.00 95.50 89 VAL A O 1
ATOM 695 N N . GLU A 1 90 ? 4.549 -11.191 -13.805 1.00 95.44 90 GLU A N 1
ATOM 696 C CA . GLU A 1 90 ? 5.240 -12.474 -13.652 1.00 95.44 90 GLU A CA 1
ATOM 697 C C . GLU A 1 90 ? 6.736 -12.301 -13.338 1.00 95.44 90 GLU A C 1
ATOM 699 O O . GLU A 1 90 ? 7.258 -12.967 -12.445 1.00 95.44 90 GLU A O 1
ATOM 704 N N . ALA A 1 91 ? 7.428 -11.382 -14.017 1.00 95.25 91 ALA A N 1
ATOM 705 C CA . ALA A 1 91 ? 8.837 -11.100 -13.760 1.00 95.25 91 ALA A CA 1
ATOM 706 C C . ALA A 1 91 ? 9.072 -10.525 -12.353 1.00 95.25 91 ALA A C 1
ATOM 708 O O . ALA A 1 91 ? 10.032 -10.919 -11.694 1.00 95.25 91 ALA A O 1
ATOM 709 N N . ILE A 1 92 ? 8.190 -9.638 -11.877 1.00 96.81 92 ILE A N 1
ATOM 710 C CA . ILE A 1 92 ? 8.267 -9.058 -10.527 1.00 96.81 92 ILE A CA 1
ATOM 711 C C . ILE A 1 92 ? 8.092 -10.147 -9.461 1.00 96.81 92 ILE A C 1
ATOM 713 O O . ILE A 1 92 ? 8.875 -10.213 -8.513 1.00 96.81 92 ILE A O 1
ATOM 717 N N . LEU A 1 93 ? 7.098 -11.023 -9.629 1.00 96.69 93 LEU A N 1
ATOM 718 C CA . LEU A 1 93 ? 6.815 -12.105 -8.680 1.00 96.69 93 LEU A CA 1
ATOM 719 C C . LEU A 1 93 ? 7.946 -13.142 -8.610 1.00 96.69 93 LEU A C 1
ATOM 721 O O . LEU A 1 93 ? 8.140 -13.765 -7.569 1.00 96.69 93 LEU A O 1
ATOM 725 N N . ASN A 1 94 ? 8.714 -13.293 -9.691 1.00 95.94 94 ASN A N 1
ATOM 726 C CA . ASN A 1 94 ? 9.843 -14.218 -9.790 1.00 95.94 94 ASN A CA 1
ATOM 727 C C . ASN A 1 94 ? 11.214 -13.536 -9.612 1.00 95.94 94 ASN A C 1
ATOM 729 O O . ASN A 1 94 ? 12.237 -14.107 -10.000 1.00 95.94 94 ASN A O 1
ATOM 733 N N . LEU A 1 95 ? 11.270 -12.324 -9.039 1.00 93.81 95 LEU A N 1
ATOM 734 C CA . LEU A 1 95 ? 12.538 -11.629 -8.803 1.00 93.81 95 LEU A CA 1
ATOM 735 C C . LEU A 1 95 ? 13.472 -12.448 -7.891 1.00 93.81 95 LEU A C 1
ATOM 737 O O . LEU A 1 95 ? 13.116 -12.723 -6.739 1.00 93.81 95 LEU A O 1
ATOM 741 N N . PRO A 1 96 ? 14.703 -12.760 -8.340 1.00 93.00 96 PRO A N 1
ATOM 742 C CA . PRO A 1 96 ? 15.686 -13.482 -7.537 1.00 93.00 96 PRO A CA 1
ATOM 743 C C . PRO A 1 96 ? 15.976 -12.805 -6.193 1.00 93.00 96 PRO A C 1
ATOM 745 O O . PRO A 1 96 ? 16.005 -11.574 -6.107 1.00 93.00 96 PRO A O 1
ATOM 748 N N . GLU A 1 97 ? 16.256 -13.578 -5.141 1.00 87.31 97 GLU A N 1
ATOM 749 C CA . GLU A 1 97 ? 16.564 -13.044 -3.800 1.00 87.31 97 GLU A CA 1
ATOM 750 C C . GLU A 1 97 ? 17.736 -12.051 -3.803 1.00 87.31 97 GLU A C 1
ATOM 752 O O . GLU A 1 97 ? 17.683 -11.035 -3.115 1.00 87.31 97 GLU A O 1
ATOM 757 N N . ASN A 1 98 ? 18.739 -12.276 -4.656 1.00 90.56 98 ASN A N 1
ATOM 758 C CA . ASN A 1 98 ? 19.915 -11.417 -4.822 1.00 90.56 98 ASN A CA 1
ATOM 759 C C . ASN A 1 98 ? 19.674 -10.149 -5.670 1.00 90.56 98 ASN A C 1
ATOM 761 O O . ASN A 1 98 ? 20.624 -9.421 -5.958 1.00 90.56 98 ASN A O 1
ATOM 765 N N . THR A 1 99 ? 18.433 -9.877 -6.084 1.00 93.31 99 THR A N 1
ATOM 766 C CA . THR A 1 99 ? 18.072 -8.644 -6.800 1.00 93.31 99 THR A CA 1
ATOM 767 C C . THR A 1 99 ? 18.420 -7.416 -5.963 1.00 93.31 99 THR A C 1
ATOM 769 O O . THR A 1 99 ? 18.101 -7.356 -4.774 1.00 93.31 99 THR A O 1
ATOM 772 N N . HIS A 1 100 ? 19.028 -6.410 -6.598 1.00 94.81 100 HIS A N 1
ATOM 773 C CA . HIS A 1 100 ? 19.393 -5.161 -5.935 1.00 94.81 100 HIS A CA 1
ATOM 774 C C . HIS A 1 100 ? 18.187 -4.519 -5.230 1.00 94.81 100 HIS A C 1
ATOM 776 O O . HIS A 1 100 ? 17.085 -4.454 -5.780 1.00 94.81 100 HIS A O 1
ATOM 782 N N . VAL A 1 101 ? 18.413 -3.995 -4.024 1.00 94.69 101 VAL A N 1
ATOM 783 C CA . VAL A 1 101 ? 17.363 -3.467 -3.139 1.00 94.69 101 VAL A CA 1
ATOM 784 C C . VAL A 1 101 ? 16.502 -2.394 -3.817 1.00 94.69 101 VAL A C 1
ATOM 786 O O . VAL A 1 101 ? 15.281 -2.441 -3.715 1.00 94.69 101 VAL A O 1
ATOM 789 N N . ALA A 1 102 ? 17.119 -1.489 -4.584 1.00 94.81 102 ALA A N 1
ATOM 790 C CA . ALA A 1 102 ? 16.413 -0.433 -5.311 1.00 94.81 102 ALA A CA 1
ATOM 791 C C . ALA A 1 102 ? 15.523 -0.982 -6.441 1.00 94.81 102 ALA A C 1
ATOM 793 O O . ALA A 1 102 ? 14.387 -0.549 -6.595 1.00 94.81 102 ALA A O 1
ATOM 794 N N . VAL A 1 103 ? 15.990 -2.002 -7.173 1.00 96.31 103 VAL A N 1
ATOM 795 C CA . VAL A 1 103 ? 15.199 -2.663 -8.226 1.00 96.31 103 VAL A CA 1
ATOM 796 C C . VAL A 1 103 ? 13.975 -3.337 -7.615 1.00 96.31 103 VAL A C 1
ATOM 798 O O . VAL A 1 103 ? 12.864 -3.167 -8.116 1.00 96.31 103 VAL A O 1
ATOM 801 N N . ARG A 1 104 ? 14.154 -4.061 -6.502 1.00 96.25 104 ARG A N 1
ATOM 802 C CA . ARG A 1 104 ? 13.046 -4.700 -5.778 1.00 96.25 104 ARG A CA 1
ATOM 803 C C . ARG A 1 104 ? 12.049 -3.662 -5.260 1.00 96.25 104 ARG A C 1
ATOM 805 O O . ARG A 1 104 ? 10.854 -3.833 -5.464 1.00 96.25 104 ARG A O 1
ATOM 812 N N . HIS A 1 105 ? 12.529 -2.576 -4.659 1.00 96.31 105 HIS A N 1
ATOM 813 C CA . HIS A 1 105 ? 11.684 -1.492 -4.157 1.00 96.31 105 HIS A CA 1
ATOM 814 C C . HIS A 1 105 ? 10.814 -0.876 -5.259 1.00 96.31 105 HIS A C 1
ATOM 816 O O . HIS A 1 105 ? 9.591 -0.823 -5.132 1.00 96.31 105 HIS A O 1
ATOM 822 N N . THR A 1 106 ? 11.424 -0.476 -6.377 1.00 96.88 106 THR A N 1
ATOM 823 C CA . THR A 1 106 ? 10.699 0.113 -7.512 1.00 96.88 106 THR A CA 1
ATOM 824 C C . THR A 1 106 ? 9.767 -0.903 -8.184 1.00 96.88 106 THR A C 1
ATOM 826 O O . THR A 1 106 ? 8.690 -0.537 -8.647 1.00 96.88 106 THR A O 1
ATOM 829 N N . SER A 1 107 ? 10.108 -2.195 -8.155 1.00 97.62 107 SER A N 1
ATOM 830 C CA . SER A 1 107 ? 9.213 -3.270 -8.610 1.00 97.62 107 SER A CA 1
ATOM 831 C C . SER A 1 107 ? 7.960 -3.399 -7.740 1.00 97.62 107 SER A C 1
ATOM 833 O O . SER A 1 107 ? 6.868 -3.577 -8.275 1.00 97.62 107 SER A O 1
ATOM 835 N N . VAL A 1 108 ? 8.088 -3.272 -6.413 1.00 97.88 108 VAL A N 1
ATOM 836 C CA . VAL A 1 108 ? 6.938 -3.275 -5.492 1.00 97.88 108 VAL A CA 1
ATOM 837 C C . VAL A 1 108 ? 6.037 -2.064 -5.763 1.00 97.88 108 VAL A C 1
ATOM 839 O O . VAL A 1 108 ? 4.831 -2.247 -5.912 1.00 97.88 108 VAL A O 1
ATOM 842 N N . LEU A 1 109 ? 6.610 -0.862 -5.937 1.00 96.88 109 LEU A N 1
ATOM 843 C CA . LEU A 1 109 ? 5.849 0.335 -6.339 1.00 96.88 109 LEU A CA 1
ATOM 844 C C . LEU A 1 109 ? 5.082 0.112 -7.645 1.00 96.88 109 LEU A C 1
ATOM 846 O O . LEU A 1 109 ? 3.886 0.388 -7.718 1.00 96.88 109 LEU A O 1
ATOM 850 N N . LEU A 1 110 ? 5.765 -0.400 -8.672 1.00 97.38 110 LEU A N 1
ATOM 851 C CA . LEU A 1 110 ? 5.153 -0.689 -9.964 1.00 97.38 110 LEU A CA 1
ATOM 852 C C . LEU A 1 110 ? 3.994 -1.685 -9.820 1.00 97.38 110 LEU A C 1
ATOM 854 O O . LEU A 1 110 ? 2.939 -1.482 -10.414 1.00 97.38 110 LEU A O 1
ATOM 858 N N . LEU A 1 111 ? 4.155 -2.725 -9.000 1.00 97.31 111 LEU A N 1
ATOM 859 C CA . LEU A 1 111 ? 3.098 -3.702 -8.749 1.00 97.31 111 LEU A CA 1
ATOM 860 C C . LEU A 1 111 ? 1.857 -3.060 -8.108 1.00 97.31 111 LEU A C 1
ATOM 862 O O . LEU A 1 111 ? 0.735 -3.376 -8.502 1.00 97.31 111 LEU A O 1
ATOM 866 N N . GLY A 1 112 ? 2.049 -2.117 -7.179 1.00 96.69 112 GLY A N 1
ATOM 867 C CA . GLY A 1 112 ? 0.968 -1.315 -6.601 1.00 96.69 112 GLY A CA 1
ATOM 868 C C . GLY A 1 112 ? 0.243 -0.431 -7.625 1.00 96.69 112 GLY A C 1
ATOM 869 O O . GLY A 1 112 ? -0.980 -0.310 -7.571 1.00 96.69 112 GLY A O 1
ATOM 870 N N . GLU A 1 113 ? 0.963 0.139 -8.597 1.00 95.19 113 GLU A N 1
ATOM 871 C CA . GLU A 1 113 ? 0.374 0.935 -9.687 1.00 95.19 113 GLU A CA 1
ATOM 872 C C . GLU A 1 113 ? -0.394 0.083 -10.716 1.00 95.19 113 GLU A C 1
ATOM 874 O O . GLU A 1 113 ? -1.273 0.594 -11.409 1.00 95.19 113 GLU A O 1
ATOM 879 N N . LEU A 1 114 ? -0.110 -1.221 -10.795 1.00 94.44 114 LEU A N 1
ATOM 880 C CA . LEU A 1 114 ? -0.804 -2.184 -11.661 1.00 94.44 114 LEU A CA 1
ATOM 881 C C . LEU A 1 114 ? -2.066 -2.790 -11.009 1.00 94.44 114 LEU A C 1
ATOM 883 O O . LEU A 1 114 ? -2.621 -3.765 -11.521 1.00 94.44 114 LEU A O 1
ATOM 887 N N . CYS A 1 115 ? -2.555 -2.215 -9.904 1.00 93.81 115 CYS A N 1
ATOM 888 C CA . CYS A 1 115 ? -3.684 -2.734 -9.126 1.00 93.81 115 CYS A CA 1
ATOM 889 C C . CYS A 1 115 ? -4.982 -2.920 -9.931 1.00 93.81 115 CYS A C 1
ATOM 891 O O . CYS A 1 115 ? -5.677 -3.917 -9.753 1.00 93.81 115 CYS A O 1
ATOM 893 N N . GLU A 1 116 ? -5.288 -2.011 -10.857 1.00 90.12 116 GLU A N 1
ATOM 894 C CA . GLU A 1 116 ? -6.452 -2.122 -11.745 1.00 90.12 116 GLU A CA 1
ATOM 895 C C . GLU A 1 116 ? -6.310 -3.260 -12.771 1.00 90.12 116 GLU A C 1
ATOM 897 O O . GLU A 1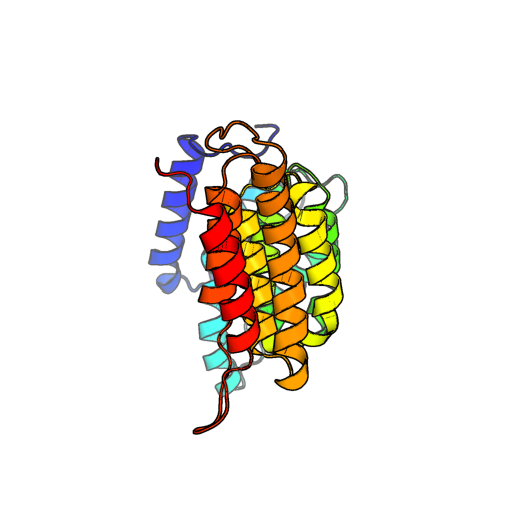 116 ? -7.304 -3.835 -13.208 1.00 90.12 116 GLU A O 1
ATOM 902 N N . TRP A 1 117 ? -5.084 -3.609 -13.182 1.00 90.69 117 TRP A N 1
ATOM 903 C CA . TRP A 1 117 ? -4.878 -4.769 -14.053 1.00 90.69 117 TRP A CA 1
ATOM 904 C C . TRP A 1 117 ? -5.104 -6.061 -13.265 1.00 90.69 117 TRP A C 1
ATOM 906 O O . TRP A 1 117 ? -5.748 -6.975 -13.777 1.00 90.69 117 TRP A O 1
ATOM 916 N N . ILE A 1 118 ? -4.620 -6.109 -12.019 1.00 92.56 118 ILE A N 1
ATOM 917 C CA . ILE A 1 118 ? -4.776 -7.252 -11.107 1.00 92.56 118 ILE A CA 1
ATOM 918 C C . ILE A 1 118 ? -6.256 -7.491 -10.786 1.00 92.56 118 ILE A C 1
ATOM 920 O O . ILE A 1 118 ? -6.698 -8.636 -10.792 1.00 92.56 118 ILE A O 1
ATOM 924 N N . GLU A 1 119 ? -7.042 -6.427 -10.601 1.00 91.00 119 GLU A N 1
ATOM 925 C CA . GLU A 1 119 ? -8.496 -6.516 -10.402 1.00 91.00 119 GLU A CA 1
ATOM 926 C C . GLU A 1 119 ? -9.199 -7.264 -11.547 1.00 91.00 119 GLU A C 1
ATOM 928 O O . GLU A 1 119 ? -10.046 -8.121 -11.295 1.00 91.00 119 GLU A O 1
ATOM 933 N N . LYS A 1 120 ? -8.766 -7.036 -12.793 1.00 88.00 120 LYS A N 1
ATOM 934 C CA . LYS A 1 120 ? -9.272 -7.726 -13.993 1.00 88.00 120 LYS A CA 1
ATOM 935 C C . LYS A 1 120 ? -8.680 -9.120 -14.213 1.00 88.00 120 LYS A C 1
ATOM 937 O O . LYS A 1 120 ? -9.141 -9.839 -15.099 1.00 88.00 120 LYS A O 1
ATOM 942 N N . HIS A 1 121 ? -7.669 -9.506 -13.436 1.00 88.88 121 HIS A N 1
ATOM 943 C CA . HIS A 1 121 ? -7.006 -10.809 -13.511 1.00 88.88 121 HIS A CA 1
ATOM 944 C C . HIS A 1 121 ? -6.934 -11.458 -12.118 1.00 88.88 121 HIS A C 1
ATOM 946 O O . HIS A 1 121 ? -5.831 -11.616 -11.578 1.00 88.88 121 HIS A O 1
ATOM 952 N N . PRO A 1 122 ? -8.074 -11.882 -11.530 1.00 88.62 122 PRO A N 1
ATOM 953 C CA . PRO A 1 122 ? -8.129 -12.392 -10.156 1.00 88.62 122 PRO A CA 1
ATOM 954 C C . PRO A 1 122 ? -7.189 -13.573 -9.875 1.00 88.62 122 PRO A C 1
ATOM 956 O O . PRO A 1 122 ? -6.734 -13.740 -8.749 1.00 88.62 122 PRO A O 1
ATOM 959 N N . GLN A 1 123 ? -6.822 -14.359 -10.892 1.00 91.12 123 GLN A N 1
ATOM 960 C CA . GLN A 1 123 ? -5.842 -15.446 -10.778 1.00 91.12 123 GLN A CA 1
ATOM 961 C C . GLN A 1 123 ? -4.439 -14.979 -10.353 1.00 91.12 123 GLN A C 1
ATOM 963 O O . GLN A 1 123 ? -3.645 -15.777 -9.864 1.00 91.12 123 GLN A O 1
ATOM 968 N N . SER A 1 124 ? -4.118 -13.700 -10.565 1.00 93.25 124 SER A N 1
ATOM 969 C CA . SER A 1 124 ? -2.847 -13.095 -10.154 1.00 93.25 124 SER A CA 1
ATOM 970 C C . SER A 1 124 ? -2.874 -12.547 -8.725 1.00 93.25 124 SER A C 1
ATOM 972 O O . SER A 1 124 ? -1.812 -12.288 -8.162 1.00 93.25 124 SER A O 1
ATOM 974 N N . LEU A 1 125 ? -4.059 -12.404 -8.117 1.00 94.31 125 LEU A N 1
ATOM 975 C CA . LEU A 1 125 ? -4.233 -11.723 -6.836 1.00 94.31 125 LEU A CA 1
ATOM 976 C C . LEU A 1 125 ? -3.502 -12.438 -5.697 1.00 94.31 125 LEU A C 1
ATOM 978 O O . LEU A 1 125 ? -2.705 -11.817 -5.003 1.00 94.31 125 LEU A O 1
ATOM 982 N N . GLU A 1 126 ? -3.730 -13.738 -5.516 1.00 94.88 126 GLU A N 1
ATOM 983 C CA . GLU A 1 126 ? -3.110 -14.500 -4.426 1.00 94.88 126 GLU A CA 1
ATOM 984 C C . GLU A 1 126 ? -1.567 -14.531 -4.517 1.00 94.88 126 GLU A C 1
ATOM 986 O O . GLU A 1 126 ? -0.916 -14.207 -3.520 1.00 94.88 126 GLU A O 1
ATOM 991 N N . PRO A 1 127 ? -0.943 -14.804 -5.685 1.00 96.88 127 PRO A N 1
ATOM 992 C CA . PRO A 1 127 ? 0.503 -14.644 -5.858 1.00 96.88 127 PRO A CA 1
ATOM 993 C C . PRO A 1 127 ? 1.018 -13.241 -5.509 1.00 96.88 127 PRO A C 1
ATOM 995 O O . PRO A 1 127 ? 2.047 -13.114 -4.843 1.00 96.88 127 PRO A O 1
ATOM 998 N N . VAL A 1 128 ? 0.296 -12.188 -5.914 1.00 97.69 128 VAL A N 1
ATOM 999 C CA . VAL A 1 128 ? 0.647 -10.796 -5.593 1.00 97.69 128 VAL A CA 1
ATOM 1000 C C . VAL A 1 128 ? 0.577 -10.535 -4.093 1.00 97.69 128 VAL A C 1
ATOM 1002 O O . VAL A 1 128 ? 1.511 -9.960 -3.535 1.00 97.69 128 VAL A O 1
ATOM 1005 N N . LEU A 1 129 ? -0.490 -10.974 -3.423 1.00 96.56 129 LEU A N 1
ATOM 1006 C CA . LEU A 1 129 ? -0.626 -10.831 -1.976 1.00 96.56 129 LEU A CA 1
ATOM 1007 C C . LEU A 1 129 ? 0.525 -11.538 -1.259 1.00 96.56 129 LEU A C 1
ATOM 1009 O O . LEU A 1 129 ? 1.187 -10.918 -0.435 1.00 96.56 129 LEU A O 1
ATOM 1013 N N . ASN A 1 130 ? 0.834 -12.783 -1.623 1.00 96.44 130 ASN A N 1
ATOM 1014 C CA . ASN A 1 130 ? 1.936 -13.537 -1.022 1.00 96.44 130 ASN A CA 1
ATOM 1015 C C . ASN A 1 130 ? 3.290 -12.830 -1.193 1.00 96.44 130 ASN A C 1
ATOM 1017 O O . ASN A 1 130 ? 4.063 -12.731 -0.237 1.00 96.44 130 ASN A O 1
ATOM 1021 N N . PHE A 1 131 ? 3.560 -12.281 -2.379 1.00 97.38 131 PHE A N 1
ATOM 1022 C CA . PHE A 1 131 ? 4.772 -11.504 -2.636 1.00 97.38 131 PHE A CA 1
ATOM 1023 C C . PHE A 1 131 ? 4.839 -10.226 -1.786 1.00 97.38 131 PHE A C 1
ATOM 1025 O O . PHE A 1 131 ? 5.865 -9.948 -1.162 1.00 97.38 131 PHE A O 1
ATOM 1032 N N . LEU A 1 132 ? 3.742 -9.467 -1.700 1.00 97.31 132 LEU A N 1
ATOM 1033 C CA . LEU A 1 132 ? 3.678 -8.261 -0.874 1.00 97.31 132 LEU A CA 1
ATOM 1034 C C . LEU A 1 132 ? 3.824 -8.588 0.618 1.00 97.31 132 LEU A C 1
ATOM 1036 O O . LEU A 1 132 ? 4.541 -7.886 1.327 1.00 97.31 132 LEU A O 1
ATOM 1040 N N . LEU A 1 133 ? 3.233 -9.680 1.104 1.00 95.62 133 LEU A N 1
ATOM 1041 C CA . LEU A 1 133 ? 3.398 -10.127 2.491 1.00 95.62 133 LEU A CA 1
ATOM 1042 C C . LEU A 1 133 ? 4.851 -10.484 2.808 1.00 95.62 133 LEU A C 1
ATOM 1044 O O . LEU A 1 133 ? 5.367 -10.088 3.852 1.00 95.62 133 LEU A O 1
ATOM 1048 N N . TYR A 1 134 ? 5.534 -11.165 1.889 1.00 95.06 134 TYR A N 1
ATOM 1049 C CA . TYR A 1 134 ? 6.966 -11.427 2.013 1.00 95.06 134 TYR A CA 1
ATOM 1050 C C . TYR A 1 134 ? 7.780 -10.123 2.068 1.00 95.06 134 TYR A C 1
ATOM 1052 O O . TYR A 1 134 ? 8.649 -9.970 2.926 1.00 95.06 134 TYR A O 1
ATOM 1060 N N . CYS A 1 135 ? 7.476 -9.145 1.209 1.00 95.81 135 CYS A N 1
ATOM 1061 C CA . CYS A 1 135 ? 8.125 -7.833 1.246 1.00 95.81 135 CYS A CA 1
ATOM 1062 C C . CYS A 1 135 ? 7.786 -7.029 2.511 1.00 95.81 135 CYS A C 1
ATOM 1064 O O . CYS A 1 135 ? 8.644 -6.312 3.017 1.00 95.81 135 CYS A O 1
ATOM 1066 N N . LEU A 1 136 ? 6.575 -7.163 3.057 1.00 96.00 136 LEU A N 1
ATOM 1067 C CA . LEU A 1 136 ? 6.137 -6.459 4.265 1.00 96.00 136 LEU A CA 1
ATOM 1068 C C . LEU A 1 136 ? 6.977 -6.846 5.492 1.00 96.00 136 LEU A C 1
ATOM 1070 O O . LEU A 1 136 ? 7.238 -6.013 6.356 1.00 96.00 136 LEU A O 1
ATOM 1074 N N . GLN A 1 137 ? 7.449 -8.094 5.538 1.00 94.25 137 GLN A N 1
ATOM 1075 C CA . GLN A 1 137 ? 8.317 -8.604 6.603 1.00 94.25 137 GLN A CA 1
ATOM 1076 C C . GLN A 1 137 ? 9.761 -8.082 6.516 1.00 94.25 137 GLN A C 1
ATOM 1078 O O . GLN A 1 137 ? 10.528 -8.233 7.466 1.00 94.25 137 GLN A O 1
ATOM 1083 N N . GLN A 1 138 ? 10.160 -7.470 5.397 1.00 93.88 138 GLN A N 1
ATOM 1084 C CA . GLN A 1 138 ? 11.511 -6.946 5.217 1.00 93.88 138 GLN A CA 1
ATOM 1085 C C . GLN A 1 138 ? 11.565 -5.465 5.605 1.00 93.88 138 GLN A C 1
ATOM 1087 O O . GLN A 1 138 ? 10.907 -4.656 4.952 1.00 93.88 138 GLN A O 1
ATOM 1092 N N . PRO A 1 139 ? 12.410 -5.049 6.569 1.00 92.69 139 PRO A N 1
ATOM 1093 C CA . PRO A 1 139 ? 12.417 -3.671 7.066 1.00 92.69 139 PRO A CA 1
ATOM 1094 C C . PRO A 1 139 ? 12.583 -2.598 5.982 1.00 92.69 139 PRO A C 1
ATOM 1096 O O . PRO A 1 139 ? 11.912 -1.576 6.012 1.00 92.69 139 PRO A O 1
ATOM 1099 N N . LYS A 1 140 ? 13.431 -2.853 4.975 1.00 91.50 140 LYS A N 1
ATOM 1100 C CA . LYS A 1 140 ? 13.673 -1.916 3.862 1.00 91.50 140 LYS A CA 1
ATOM 1101 C C . LYS A 1 140 ? 12.529 -1.854 2.840 1.00 91.50 140 LYS A C 1
ATOM 1103 O O . LYS A 1 140 ? 12.523 -0.956 2.010 1.00 91.50 140 LYS A O 1
ATOM 1108 N N . MET A 1 141 ? 11.604 -2.815 2.855 1.00 94.00 141 MET A N 1
ATOM 1109 C CA . MET A 1 141 ? 10.490 -2.911 1.901 1.00 94.00 141 MET A CA 1
ATOM 1110 C C . MET A 1 141 ? 9.122 -2.735 2.566 1.00 94.00 141 MET A C 1
ATOM 1112 O O . MET A 1 141 ? 8.112 -2.651 1.870 1.00 94.00 141 MET A O 1
ATOM 1116 N N . ALA A 1 142 ? 9.068 -2.684 3.896 1.00 95.12 142 ALA A N 1
ATOM 1117 C CA . ALA A 1 142 ? 7.822 -2.758 4.638 1.00 95.12 142 ALA A CA 1
ATOM 1118 C C . ALA A 1 142 ? 6.852 -1.630 4.249 1.00 95.12 142 ALA A C 1
ATOM 1120 O O . ALA A 1 142 ? 5.715 -1.908 3.869 1.00 95.12 142 ALA A O 1
ATOM 1121 N N . SER A 1 143 ? 7.307 -0.371 4.248 1.00 93.94 143 SER A N 1
ATOM 1122 C CA . SER A 1 143 ? 6.461 0.786 3.912 1.00 93.94 143 SER A CA 1
ATOM 1123 C C . SER A 1 143 ? 5.967 0.761 2.462 1.00 93.94 143 SER A C 1
ATOM 1125 O O . SER A 1 143 ? 4.784 0.981 2.201 1.00 93.94 143 SER A O 1
ATOM 1127 N N . VAL A 1 144 ? 6.846 0.444 1.504 1.00 95.44 144 VAL A N 1
ATOM 1128 C CA . VAL A 1 144 ? 6.470 0.370 0.083 1.00 95.44 144 VAL A CA 1
ATOM 1129 C C . VAL A 1 144 ? 5.503 -0.784 -0.189 1.00 95.44 144 VAL A C 1
ATOM 1131 O O . VAL A 1 144 ? 4.556 -0.637 -0.968 1.00 95.44 144 VAL A O 1
ATOM 1134 N N . SER A 1 145 ? 5.689 -1.909 0.504 1.00 97.31 145 SER A N 1
ATOM 1135 C CA . SER A 1 145 ? 4.784 -3.049 0.424 1.00 97.31 145 SER A CA 1
ATOM 1136 C C . SER A 1 145 ? 3.422 -2.725 1.032 1.00 97.31 145 SER A C 1
ATOM 1138 O O . SER A 1 145 ? 2.400 -3.009 0.416 1.00 97.31 145 SER A O 1
ATOM 1140 N N . ALA A 1 146 ? 3.390 -2.048 2.183 1.00 97.38 146 ALA A N 1
ATOM 1141 C CA . ALA A 1 146 ? 2.158 -1.594 2.822 1.00 97.38 146 ALA A CA 1
ATOM 1142 C C . ALA A 1 146 ? 1.334 -0.669 1.904 1.00 97.38 146 ALA A C 1
ATOM 1144 O O . ALA A 1 146 ? 0.136 -0.886 1.715 1.00 97.38 146 ALA A O 1
ATOM 1145 N N . ASN A 1 147 ? 1.979 0.307 1.260 1.00 96.62 147 ASN A N 1
ATOM 1146 C CA . ASN A 1 147 ? 1.326 1.212 0.306 1.00 96.62 147 ASN A CA 1
ATOM 1147 C C . ASN A 1 147 ? 0.808 0.476 -0.942 1.00 96.62 147 ASN A C 1
ATOM 1149 O O . ASN A 1 147 ? -0.294 0.742 -1.434 1.00 96.62 147 ASN A O 1
ATOM 1153 N N . SER A 1 148 ? 1.579 -0.491 -1.440 1.00 97.75 148 SER A N 1
ATOM 1154 C CA . SER A 1 148 ? 1.167 -1.313 -2.581 1.00 97.75 148 SER A CA 1
ATOM 1155 C C . SER A 1 148 ? -0.014 -2.207 -2.209 1.00 97.75 148 SER A C 1
ATOM 1157 O O . SER A 1 148 ? -1.011 -2.238 -2.926 1.00 97.75 148 SER A O 1
ATOM 1159 N N . LEU A 1 149 ? 0.026 -2.844 -1.037 1.00 97.50 149 LEU A N 1
ATOM 1160 C CA . LEU A 1 149 ? -1.066 -3.655 -0.506 1.00 97.50 149 LEU A CA 1
ATOM 1161 C C . LEU A 1 149 ? -2.339 -2.823 -0.299 1.00 97.50 149 LEU A C 1
ATOM 1163 O O . LEU A 1 149 ? -3.421 -3.283 -0.657 1.00 97.50 149 LEU A O 1
ATOM 1167 N N . GLN A 1 150 ? -2.232 -1.581 0.182 1.00 97.31 150 GLN A N 1
ATOM 1168 C CA . GLN A 1 150 ? -3.360 -0.644 0.259 1.00 97.31 150 GLN A CA 1
ATOM 1169 C C . GLN A 1 150 ? -3.993 -0.388 -1.117 1.00 97.31 150 GLN A C 1
ATOM 1171 O O . GLN A 1 150 ? -5.225 -0.375 -1.236 1.00 97.31 150 GLN A O 1
ATOM 1176 N N . SER A 1 151 ? -3.168 -0.191 -2.149 1.00 97.00 151 SER A N 1
ATOM 1177 C CA . SER A 1 151 ? -3.622 0.033 -3.527 1.00 97.00 151 SER A CA 1
ATOM 1178 C C . SER A 1 151 ? -4.340 -1.199 -4.086 1.00 97.00 151 SER A C 1
ATOM 1180 O O . SER A 1 151 ? -5.450 -1.070 -4.606 1.00 97.00 151 SER A O 1
ATOM 1182 N N . ILE A 1 152 ? -3.774 -2.396 -3.884 1.00 96.69 152 ILE A N 1
ATOM 1183 C CA . ILE A 1 152 ? -4.404 -3.676 -4.251 1.00 96.69 152 ILE A CA 1
ATOM 1184 C C . ILE A 1 152 ? -5.734 -3.869 -3.517 1.00 96.69 152 ILE A C 1
ATOM 1186 O O . ILE A 1 152 ? -6.739 -4.148 -4.163 1.00 96.69 152 ILE A O 1
ATOM 1190 N N . CYS A 1 153 ? -5.778 -3.660 -2.197 1.00 96.00 153 CYS A N 1
ATOM 1191 C CA . CYS A 1 153 ? -7.002 -3.792 -1.398 1.00 96.00 153 CYS A CA 1
ATOM 1192 C C . CYS A 1 153 ? -8.122 -2.877 -1.905 1.00 96.00 153 CYS A C 1
ATOM 1194 O O . CYS A 1 153 ? -9.285 -3.269 -1.944 1.00 96.00 153 CYS A O 1
ATOM 1196 N N . SER A 1 154 ? -7.766 -1.652 -2.299 1.00 94.62 154 SER A N 1
ATOM 1197 C CA . SER A 1 154 ? -8.735 -0.651 -2.748 1.00 94.62 154 SER A CA 1
ATOM 1198 C C . SER A 1 154 ? -9.291 -0.973 -4.138 1.00 94.62 154 SER A C 1
ATOM 1200 O O . SER A 1 154 ? -10.495 -0.836 -4.351 1.00 94.62 154 SER A O 1
ATOM 1202 N N . ALA A 1 155 ? -8.431 -1.408 -5.066 1.00 93.44 155 ALA A N 1
ATOM 1203 C CA . ALA A 1 155 ? -8.826 -1.778 -6.424 1.00 93.44 155 ALA A CA 1
ATOM 1204 C C . ALA A 1 155 ? -9.577 -3.118 -6.454 1.00 93.44 155 ALA A C 1
ATOM 1206 O O . ALA A 1 155 ? -10.673 -3.203 -6.993 1.00 93.44 155 ALA A O 1
ATOM 1207 N N . CYS A 1 156 ? -9.039 -4.148 -5.799 1.00 93.88 156 CYS A N 1
ATOM 1208 C CA . CYS A 1 156 ? -9.555 -5.519 -5.834 1.00 93.88 156 CYS A CA 1
ATOM 1209 C C . CYS A 1 156 ? -10.635 -5.797 -4.774 1.00 93.88 156 CYS A C 1
ATOM 1211 O O . CYS A 1 156 ? -10.895 -6.957 -4.461 1.00 93.88 156 CYS A O 1
ATOM 1213 N N . ARG A 1 157 ? -11.257 -4.764 -4.191 1.00 93.56 157 ARG A N 1
ATOM 1214 C CA . ARG A 1 157 ? -12.152 -4.875 -3.020 1.00 93.56 157 ARG A CA 1
ATOM 1215 C C . ARG A 1 157 ? -13.260 -5.925 -3.151 1.00 93.56 157 ARG A C 1
ATOM 1217 O O . ARG A 1 157 ? -13.620 -6.544 -2.156 1.00 93.56 157 ARG A O 1
ATOM 1224 N N . ASP A 1 158 ? -13.756 -6.152 -4.365 1.00 90.31 158 ASP A N 1
ATOM 1225 C CA . ASP A 1 158 ? -14.842 -7.097 -4.644 1.00 90.31 158 ASP A CA 1
ATOM 1226 C C . ASP A 1 158 ? -14.367 -8.570 -4.621 1.00 90.31 158 ASP A C 1
ATOM 1228 O O . ASP A 1 158 ? -15.165 -9.476 -4.401 1.00 90.31 158 ASP A O 1
ATOM 1232 N N . HIS A 1 159 ? -13.057 -8.814 -4.750 1.00 90.88 159 HIS A N 1
ATOM 1233 C CA . HIS A 1 159 ? -12.424 -10.139 -4.667 1.00 90.88 159 HIS A CA 1
ATOM 1234 C C . HIS A 1 159 ? -11.724 -10.392 -3.319 1.00 90.88 159 HIS A C 1
ATOM 1236 O O . HIS A 1 159 ? -11.264 -11.499 -3.051 1.00 90.88 159 HIS A O 1
ATOM 1242 N N . MET A 1 160 ? -11.627 -9.377 -2.455 1.00 92.38 160 MET A N 1
ATOM 1243 C CA . MET A 1 160 ? -10.770 -9.410 -1.263 1.00 92.38 160 MET A CA 1
ATOM 1244 C C . MET A 1 160 ? -11.464 -9.890 0.018 1.00 92.38 160 MET A C 1
ATOM 1246 O O . MET A 1 160 ? -10.785 -10.134 1.015 1.00 92.38 160 MET A O 1
ATOM 1250 N N . ALA A 1 161 ? -12.788 -10.077 0.011 1.00 90.88 161 ALA A N 1
ATOM 1251 C CA . ALA A 1 161 ? -13.533 -10.524 1.194 1.00 90.88 161 ALA A CA 1
ATOM 1252 C C . ALA A 1 161 ? -13.024 -11.874 1.744 1.00 90.88 161 ALA A C 1
ATOM 1254 O O . ALA A 1 161 ? -12.930 -12.051 2.955 1.00 90.88 161 ALA A O 1
ATOM 1255 N N . VAL A 1 162 ? -12.613 -12.798 0.866 1.00 92.38 162 VAL A N 1
ATOM 1256 C CA . VAL A 1 162 ? -12.065 -14.113 1.258 1.00 92.38 162 VAL A CA 1
ATOM 1257 C C . VAL A 1 162 ? -10.704 -14.022 1.959 1.00 92.38 162 VAL A C 1
ATOM 1259 O O . VAL A 1 162 ? -10.337 -14.925 2.704 1.00 92.38 162 VAL A O 1
ATOM 1262 N N . HIS A 1 163 ? -9.969 -12.928 1.753 1.00 93.44 163 HIS A N 1
ATOM 1263 C CA . HIS A 1 163 ? -8.657 -12.681 2.354 1.00 93.44 163 HIS A CA 1
ATOM 1264 C C . HIS A 1 163 ? -8.734 -11.794 3.607 1.00 93.44 163 HIS A C 1
ATOM 1266 O O . HIS A 1 163 ? -7.705 -11.503 4.218 1.00 93.44 163 HIS A O 1
ATOM 1272 N N . PHE A 1 164 ? -9.936 -11.363 4.010 1.00 93.69 164 PHE A N 1
ATOM 1273 C CA . PHE A 1 164 ? -10.121 -10.377 5.075 1.00 93.69 164 PHE A CA 1
ATOM 1274 C C . PHE A 1 164 ? -9.515 -10.818 6.413 1.00 93.69 164 PHE A C 1
ATOM 1276 O O . PHE A 1 164 ? -8.846 -10.024 7.068 1.00 93.69 164 PHE A O 1
ATOM 1283 N N . SER A 1 165 ? -9.659 -12.091 6.793 1.00 93.81 165 SER A N 1
ATOM 1284 C CA . SER A 1 165 ? -9.057 -12.623 8.025 1.00 93.81 165 SER A CA 1
ATOM 1285 C C . SER A 1 165 ? -7.530 -12.489 8.041 1.00 93.81 165 SER A C 1
ATOM 1287 O O . SER A 1 165 ? -6.954 -12.118 9.061 1.00 93.81 165 SER A O 1
ATOM 1289 N N . GLY A 1 166 ? -6.871 -12.736 6.905 1.00 94.25 166 GLY A N 1
ATOM 1290 C CA . GLY A 1 166 ? -5.429 -12.543 6.759 1.00 94.25 166 GLY A CA 1
ATOM 1291 C C . GLY A 1 166 ? -5.038 -11.071 6.884 1.00 94.25 166 GLY A C 1
ATOM 1292 O O . GLY A 1 166 ? -4.062 -10.744 7.550 1.00 94.25 166 GLY A O 1
ATOM 1293 N N . LEU A 1 167 ? -5.839 -10.161 6.324 1.00 95.00 167 LEU A N 1
ATOM 1294 C CA . LEU A 1 167 ? -5.612 -8.722 6.478 1.00 95.00 167 LEU A CA 1
ATOM 1295 C C . LEU A 1 167 ? -5.755 -8.268 7.932 1.00 95.00 167 LEU A C 1
ATOM 1297 O O . LEU A 1 167 ? -4.947 -7.472 8.400 1.00 95.00 167 LEU A O 1
ATOM 1301 N N . VAL A 1 168 ? -6.729 -8.798 8.671 1.00 95.38 168 VAL A N 1
ATOM 1302 C CA . VAL A 1 168 ? -6.876 -8.506 10.102 1.00 95.38 168 VAL A CA 1
ATOM 1303 C C . VAL A 1 168 ? -5.644 -8.964 10.888 1.00 95.38 168 VAL A C 1
ATOM 1305 O O . VAL A 1 168 ? -5.161 -8.211 11.730 1.00 95.38 168 VAL A O 1
ATOM 1308 N N . GLN A 1 169 ? -5.064 -10.127 10.573 1.00 95.31 169 GLN A N 1
ATOM 1309 C CA . GLN A 1 169 ? -3.812 -10.585 11.198 1.00 95.31 169 GLN A CA 1
ATOM 1310 C C . GLN A 1 169 ? -2.630 -9.638 10.926 1.00 95.31 169 GLN A C 1
ATOM 1312 O O . GLN A 1 169 ? -1.799 -9.406 11.810 1.00 95.31 169 GLN A O 1
ATOM 1317 N N . ILE A 1 170 ? -2.569 -9.042 9.730 1.00 94.88 170 ILE A N 1
ATOM 1318 C CA . ILE A 1 170 ? -1.587 -7.992 9.417 1.00 94.88 170 ILE A CA 1
ATOM 1319 C C . ILE A 1 170 ? -1.829 -6.765 10.296 1.00 94.88 170 ILE A C 1
ATOM 1321 O O . ILE A 1 170 ? -0.874 -6.237 10.856 1.00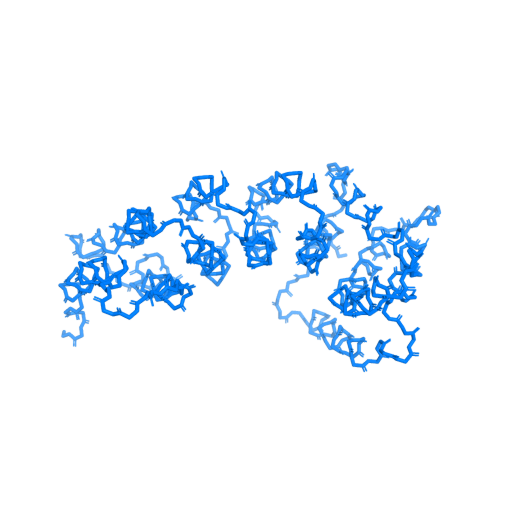 94.88 170 ILE A O 1
ATOM 1325 N N . ILE A 1 171 ? -3.085 -6.331 10.457 1.00 95.25 171 ILE A N 1
ATOM 1326 C CA . ILE A 1 171 ? -3.434 -5.187 11.314 1.00 95.25 171 ILE A CA 1
ATOM 1327 C C . ILE A 1 171 ? -3.107 -5.466 12.789 1.00 95.25 171 ILE A C 1
ATOM 1329 O O . ILE A 1 171 ? -2.608 -4.581 13.477 1.00 95.25 171 ILE A O 1
ATOM 1333 N N . GLN A 1 172 ? -3.309 -6.693 13.276 1.00 94.88 172 GLN A N 1
ATOM 1334 C CA . GLN A 1 172 ? -2.905 -7.096 14.632 1.00 94.88 172 GLN A CA 1
ATOM 1335 C C . GLN A 1 172 ? -1.386 -7.006 14.830 1.00 94.88 172 GLN A C 1
ATOM 1337 O O . GLN A 1 172 ? -0.916 -6.659 15.910 1.00 94.88 172 GLN A O 1
ATOM 1342 N N . SER A 1 173 ? -0.619 -7.290 13.776 1.00 93.31 173 SER A N 1
ATOM 1343 C CA . SER A 1 173 ? 0.848 -7.271 13.796 1.00 93.31 173 SER A CA 1
ATOM 1344 C C . SER A 1 173 ? 1.437 -5.947 13.292 1.00 93.31 173 SER A C 1
ATOM 1346 O O . SER A 1 173 ? 2.655 -5.838 13.152 1.00 93.31 173 SER A O 1
ATOM 1348 N N . LEU A 1 174 ? 0.603 -4.938 13.016 1.00 91.31 174 LEU A N 1
ATOM 1349 C CA . LEU A 1 174 ? 0.969 -3.734 12.262 1.00 91.31 174 LEU A CA 1
ATOM 1350 C C . LEU A 1 174 ? 2.163 -3.003 12.875 1.00 91.31 174 LEU A C 1
ATOM 1352 O O . LEU A 1 174 ? 3.097 -2.609 12.183 1.00 91.31 174 LEU A O 1
ATOM 1356 N N . ASP A 1 175 ? 2.153 -2.910 14.201 1.00 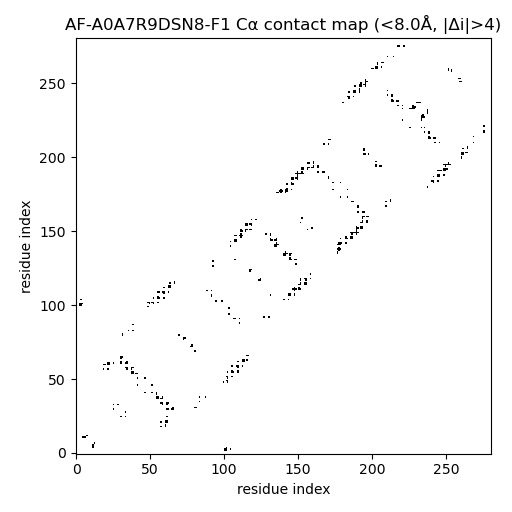90.00 175 ASP A N 1
ATOM 1357 C CA . ASP A 1 175 ? 3.154 -2.222 15.007 1.00 90.00 175 ASP A CA 1
ATOM 1358 C C . ASP A 1 175 ? 4.453 -3.018 15.222 1.00 90.00 175 ASP A C 1
ATOM 1360 O O . ASP A 1 175 ? 5.374 -2.507 15.870 1.00 90.00 175 ASP A O 1
ATOM 1364 N N . THR A 1 176 ? 4.529 -4.249 14.703 1.00 92.12 176 THR A N 1
ATOM 1365 C CA . THR A 1 176 ? 5.752 -5.073 14.667 1.00 92.12 176 THR A CA 1
ATOM 1366 C C . THR A 1 176 ? 6.555 -4.873 13.381 1.00 92.12 176 THR A C 1
ATOM 1368 O O . THR A 1 176 ? 7.756 -5.145 13.361 1.00 92.12 176 THR A O 1
ATOM 1371 N N . PHE A 1 177 ? 5.921 -4.370 12.317 1.00 92.38 177 PHE A N 1
ATOM 1372 C CA . PHE A 1 177 ? 6.590 -4.080 11.054 1.00 92.38 177 PHE A CA 1
ATOM 1373 C C . PHE A 1 177 ? 7.327 -2.738 11.112 1.00 92.38 177 PHE A C 1
ATOM 1375 O O . PHE A 1 177 ? 6.917 -1.807 11.804 1.00 92.38 177 PHE A O 1
ATOM 1382 N N . SER A 1 178 ? 8.403 -2.606 10.334 1.00 91.81 178 SER A N 1
ATOM 1383 C CA . SER A 1 178 ? 9.142 -1.343 10.178 1.00 91.81 178 SER A CA 1
ATOM 1384 C C . SER A 1 178 ? 8.447 -0.404 9.182 1.00 91.81 178 SER A C 1
ATOM 1386 O O . SER A 1 178 ? 9.033 -0.030 8.169 1.00 91.81 178 SER A O 1
ATOM 1388 N N . ILE A 1 179 ? 7.182 -0.067 9.440 1.00 92.25 179 ILE A N 1
ATOM 1389 C CA . ILE A 1 179 ? 6.384 0.844 8.606 1.00 92.25 179 ILE A CA 1
ATOM 1390 C C . ILE A 1 179 ? 6.162 2.188 9.297 1.00 92.25 179 ILE A C 1
ATOM 1392 O O . ILE A 1 179 ? 6.133 2.270 10.525 1.00 92.25 179 ILE A O 1
ATOM 1396 N N . SER A 1 180 ? 5.973 3.243 8.503 1.00 91.38 180 SER A N 1
ATOM 1397 C CA . SER A 1 180 ? 5.559 4.546 9.025 1.00 91.38 180 SER A CA 1
ATOM 1398 C C . SER A 1 180 ? 4.081 4.539 9.439 1.00 91.38 180 SER A C 1
ATOM 1400 O O . SER A 1 180 ? 3.302 3.675 9.017 1.00 91.38 180 SER A O 1
ATOM 1402 N N . ASN A 1 181 ? 3.667 5.517 10.248 1.00 91.50 181 ASN A N 1
ATOM 1403 C CA . ASN A 1 181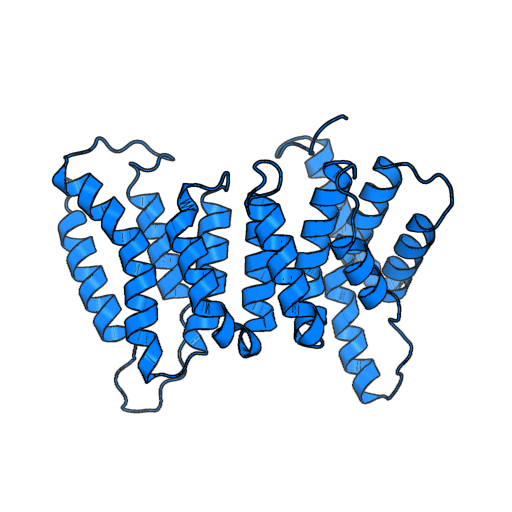 ? 2.265 5.613 10.650 1.00 91.50 181 ASN A CA 1
ATOM 1404 C C . ASN A 1 181 ? 1.347 5.948 9.461 1.00 91.50 181 AS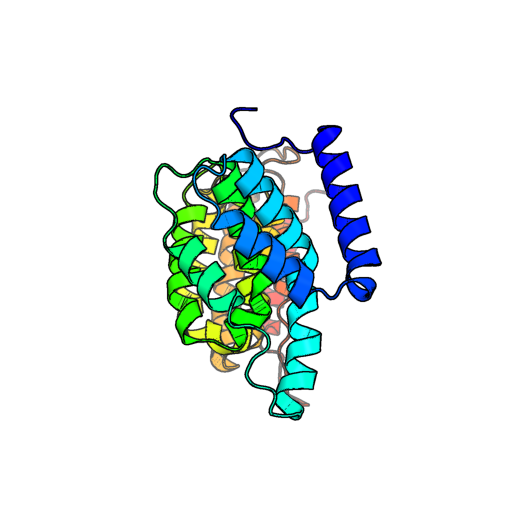N A C 1
ATOM 1406 O O . ASN A 1 181 ? 0.219 5.472 9.393 1.00 91.50 181 ASN A O 1
ATOM 1410 N N . GLU A 1 182 ? 1.843 6.697 8.479 1.00 92.88 182 GLU A N 1
ATOM 1411 C CA . GLU A 1 182 ? 1.127 7.010 7.240 1.00 92.88 182 GLU A CA 1
ATOM 1412 C C . GLU A 1 182 ? 0.837 5.735 6.439 1.00 92.88 182 GLU A C 1
ATOM 1414 O O . GLU A 1 182 ? -0.285 5.537 5.970 1.00 92.88 182 GLU A O 1
ATOM 1419 N N . ALA A 1 183 ? 1.817 4.829 6.336 1.00 94.12 183 ALA A N 1
ATOM 1420 C CA . ALA A 1 183 ? 1.638 3.533 5.686 1.00 94.12 183 ALA A CA 1
ATOM 1421 C C . ALA A 1 183 ? 0.670 2.626 6.473 1.00 94.12 183 ALA A C 1
ATOM 1423 O O . ALA A 1 183 ? -0.167 1.944 5.876 1.00 94.12 183 ALA A O 1
ATOM 1424 N N . ALA A 1 184 ? 0.726 2.659 7.810 1.00 95.19 184 ALA A N 1
ATOM 1425 C CA . ALA A 1 184 ? -0.215 1.955 8.686 1.00 95.19 184 ALA A CA 1
ATOM 1426 C C . ALA A 1 184 ? -1.666 2.444 8.492 1.00 95.19 184 ALA A C 1
ATOM 1428 O O . ALA A 1 184 ? -2.582 1.638 8.310 1.00 95.19 184 ALA A O 1
ATOM 1429 N N . ILE A 1 185 ? -1.871 3.765 8.448 1.00 96.69 185 ILE A N 1
ATOM 1430 C CA . ILE A 1 185 ? -3.153 4.404 8.114 1.00 96.69 185 ILE A CA 1
ATOM 1431 C C . ILE A 1 185 ? -3.611 3.996 6.707 1.00 96.69 185 ILE A C 1
ATOM 1433 O O . ILE A 1 185 ? -4.788 3.690 6.499 1.00 96.69 185 ILE A O 1
ATOM 1437 N N . GLY A 1 186 ? -2.687 3.940 5.744 1.00 96.62 186 GLY A N 1
ATOM 1438 C CA . GLY A 1 186 ? -2.942 3.442 4.395 1.00 96.62 186 GLY A CA 1
ATOM 1439 C C . GLY A 1 186 ? -3.493 2.014 4.398 1.00 96.62 186 GLY A C 1
ATOM 1440 O O . GLY A 1 186 ? -4.545 1.754 3.809 1.00 96.62 186 GLY A O 1
ATOM 1441 N N . LEU A 1 187 ? -2.845 1.088 5.104 1.00 96.25 187 LEU A N 1
ATOM 1442 C CA . LEU A 1 187 ? -3.328 -0.290 5.222 1.00 96.25 187 LEU A CA 1
ATOM 1443 C C . LEU A 1 187 ? -4.724 -0.359 5.843 1.00 96.25 187 LEU A C 1
ATOM 1445 O O . LEU A 1 187 ? -5.602 -1.015 5.283 1.00 96.25 187 LEU A O 1
ATOM 1449 N N . LEU A 1 188 ? -4.966 0.376 6.931 1.00 97.38 188 LEU A N 1
ATOM 1450 C CA . LEU A 1 188 ? -6.289 0.455 7.555 1.00 97.38 188 LEU A CA 1
ATOM 1451 C C . LEU A 1 188 ? -7.351 0.994 6.595 1.00 97.38 188 LEU A C 1
ATOM 1453 O O . LEU A 1 188 ? -8.449 0.441 6.534 1.00 97.38 188 LEU A O 1
ATOM 1457 N N . LYS A 1 189 ? -7.027 2.010 5.788 1.00 97.12 189 LYS A N 1
ATOM 1458 C CA . LYS A 1 189 ? -7.897 2.478 4.701 1.00 97.12 189 LYS A CA 1
ATOM 1459 C C . LYS A 1 189 ? -8.216 1.346 3.722 1.00 97.12 189 LYS A C 1
ATOM 1461 O O . LYS A 1 189 ? -9.383 1.161 3.389 1.00 97.12 189 LYS A O 1
ATOM 1466 N N . GLY A 1 190 ? -7.213 0.589 3.274 1.00 96.25 190 GLY A N 1
ATOM 1467 C CA . GLY A 1 190 ? -7.400 -0.547 2.364 1.00 96.25 190 GLY A CA 1
ATOM 1468 C C . GLY A 1 190 ? -8.344 -1.610 2.937 1.00 96.25 190 GLY A C 1
ATOM 1469 O O . GLY A 1 190 ? -9.311 -1.993 2.279 1.00 96.25 190 GLY A O 1
ATOM 1470 N N . VAL A 1 191 ? -8.116 -2.020 4.187 1.00 96.38 191 VAL A N 1
ATOM 1471 C CA . VAL A 1 191 ? -8.963 -2.993 4.901 1.00 96.38 191 VAL A CA 1
ATOM 1472 C C . VAL A 1 191 ? -10.389 -2.468 5.084 1.00 96.38 191 VAL A C 1
ATOM 1474 O O . VAL A 1 191 ? -11.350 -3.204 4.879 1.00 96.38 191 VAL A O 1
ATOM 1477 N N . SER A 1 192 ? -10.546 -1.182 5.389 1.00 97.00 192 SER A N 1
ATOM 1478 C CA . SER A 1 192 ? -11.856 -0.548 5.599 1.00 97.00 192 SER A CA 1
ATOM 1479 C C . SER A 1 192 ? -12.688 -0.453 4.317 1.00 97.00 192 SER A C 1
ATOM 1481 O O . SER A 1 192 ? -13.911 -0.592 4.349 1.00 97.00 192 SER A O 1
ATOM 1483 N N . VAL A 1 193 ? -12.036 -0.276 3.162 1.00 96.31 193 VAL A N 1
ATOM 1484 C CA . VAL A 1 193 ? -12.712 -0.331 1.855 1.00 96.31 193 VAL A CA 1
ATOM 1485 C C . VAL A 1 193 ? -13.264 -1.732 1.576 1.00 96.31 193 VAL A C 1
ATOM 1487 O O . VAL A 1 193 ? -14.370 -1.848 1.047 1.00 96.31 193 VAL A O 1
ATOM 1490 N N . ILE A 1 194 ? -12.528 -2.784 1.946 1.00 95.88 194 ILE A N 1
ATOM 1491 C CA . ILE A 1 194 ? -12.979 -4.179 1.809 1.00 95.88 194 ILE A CA 1
ATOM 1492 C C . ILE A 1 194 ? -14.116 -4.466 2.790 1.00 95.88 194 ILE A C 1
ATOM 1494 O O . ILE A 1 194 ? -15.130 -5.038 2.398 1.00 95.88 194 ILE A O 1
ATOM 1498 N N . LEU A 1 195 ? -13.989 -4.007 4.038 1.00 95.44 195 LEU A N 1
ATOM 1499 C CA . LEU A 1 195 ? -15.024 -4.123 5.065 1.00 95.44 195 LEU A CA 1
ATOM 1500 C C . LEU A 1 195 ? -16.372 -3.566 4.582 1.00 95.44 195 LEU A C 1
ATOM 1502 O O . LEU A 1 195 ? -17.400 -4.211 4.759 1.00 95.44 195 LEU A O 1
ATOM 1506 N N . GLY A 1 196 ? -16.373 -2.415 3.900 1.00 93.56 196 GLY A N 1
ATOM 1507 C CA . GLY A 1 196 ? -17.587 -1.825 3.320 1.00 93.56 196 GLY A CA 1
ATOM 1508 C C . GLY A 1 196 ? -18.259 -2.656 2.213 1.00 93.56 196 GLY A C 1
ATOM 1509 O O . GLY A 1 196 ? -19.379 -2.344 1.813 1.00 93.56 196 GLY A O 1
ATOM 1510 N N . ARG A 1 197 ? -17.590 -3.702 1.708 1.00 92.38 197 ARG A N 1
ATOM 1511 C CA . ARG A 1 197 ? -18.089 -4.637 0.683 1.00 92.38 197 ARG A CA 1
ATOM 1512 C C . ARG A 1 197 ? -18.478 -6.007 1.232 1.00 92.38 197 ARG A C 1
ATOM 1514 O O . ARG A 1 197 ? -18.983 -6.833 0.476 1.00 92.38 197 ARG A O 1
ATOM 1521 N N . MET A 1 198 ? -18.254 -6.256 2.518 1.00 91.62 198 MET A N 1
ATOM 1522 C CA . MET A 1 198 ? -18.634 -7.514 3.152 1.00 91.62 198 MET A CA 1
ATOM 1523 C C . MET A 1 198 ? -20.158 -7.627 3.331 1.00 91.62 198 MET A C 1
ATOM 1525 O O . MET A 1 198 ? -20.859 -6.612 3.327 1.00 91.62 198 MET A O 1
ATOM 1529 N N . PRO A 1 199 ? -20.688 -8.848 3.528 1.00 90.81 199 PRO A N 1
ATOM 1530 C CA . PRO A 1 199 ? -22.077 -9.048 3.930 1.00 90.81 199 PRO A CA 1
ATOM 1531 C C . PRO A 1 199 ? -22.426 -8.255 5.197 1.00 90.81 199 PRO A C 1
ATOM 1533 O O . PRO A 1 199 ? -21.663 -8.243 6.165 1.00 90.81 199 PRO A O 1
ATOM 1536 N N . THR A 1 200 ? -23.581 -7.585 5.190 1.00 88.62 200 THR A N 1
ATOM 1537 C CA . THR A 1 200 ? -24.029 -6.642 6.231 1.00 88.62 200 THR A CA 1
ATOM 1538 C C . THR A 1 200 ? -24.006 -7.236 7.644 1.00 88.62 200 THR A C 1
ATOM 1540 O O . THR A 1 200 ? -23.683 -6.534 8.601 1.00 88.62 200 THR A O 1
ATOM 1543 N N . ASP A 1 201 ? -24.298 -8.530 7.769 1.00 89.88 201 ASP A N 1
ATOM 1544 C CA . ASP A 1 201 ? -24.286 -9.305 9.013 1.00 89.88 201 ASP A CA 1
ATOM 1545 C C . ASP A 1 201 ? -22.882 -9.478 9.619 1.00 89.88 201 ASP A C 1
ATOM 1547 O O . ASP A 1 201 ? -22.751 -9.672 10.826 1.00 89.88 201 ASP A O 1
ATOM 1551 N N . GLN A 1 202 ? -21.827 -9.358 8.810 1.00 92.25 202 GLN A N 1
ATOM 1552 C CA . GLN A 1 202 ? -20.436 -9.536 9.240 1.00 92.25 202 GLN A CA 1
ATOM 1553 C C . GLN A 1 202 ? -19.728 -8.210 9.532 1.00 92.25 202 GLN A C 1
ATOM 1555 O O . GLN A 1 202 ? -18.786 -8.180 10.328 1.00 92.25 202 GLN A O 1
ATOM 1560 N N . ILE A 1 203 ? -20.189 -7.106 8.930 1.00 94.06 203 ILE A N 1
ATOM 1561 C CA . ILE A 1 203 ? -19.534 -5.790 9.018 1.00 94.06 203 ILE A CA 1
ATOM 1562 C C . ILE A 1 203 ? -19.361 -5.346 10.468 1.00 94.06 203 ILE A C 1
ATOM 1564 O O . ILE A 1 203 ? -18.285 -4.889 10.841 1.00 94.06 203 ILE A O 1
ATOM 1568 N N . GLN A 1 204 ? -20.398 -5.485 11.299 1.00 93.69 204 GLN A N 1
ATOM 1569 C CA . GLN A 1 204 ? -20.347 -5.013 12.682 1.00 93.69 204 GLN A CA 1
ATOM 1570 C C . GLN A 1 204 ? -19.221 -5.696 13.472 1.00 93.69 204 GLN A C 1
ATOM 1572 O O . GLN A 1 204 ? -18.433 -5.024 14.139 1.00 93.69 204 GLN A O 1
ATOM 1577 N N . GLN A 1 205 ? -19.123 -7.023 13.377 1.00 94.12 205 GLN A N 1
ATOM 1578 C CA . GLN A 1 205 ? -18.115 -7.791 14.103 1.00 94.12 205 GLN A CA 1
ATOM 1579 C C . GLN A 1 205 ? -16.706 -7.514 13.569 1.00 94.12 205 GLN A C 1
ATOM 1581 O O . GLN A 1 205 ? -15.791 -7.260 14.351 1.00 94.12 205 GLN A O 1
ATOM 1586 N N . ALA A 1 206 ? -16.546 -7.507 12.246 1.00 95.12 206 ALA A N 1
ATOM 1587 C CA . ALA A 1 206 ? -15.270 -7.241 11.593 1.00 95.12 206 ALA A CA 1
ATOM 1588 C C . ALA A 1 206 ? -14.748 -5.824 11.893 1.00 95.12 206 ALA A C 1
ATOM 1590 O O . ALA A 1 206 ? -13.569 -5.635 12.189 1.00 95.12 206 ALA A O 1
ATOM 1591 N N . MET A 1 207 ? -15.636 -4.826 11.888 1.00 96.44 207 MET A N 1
ATOM 1592 C CA . MET A 1 207 ? -15.299 -3.451 12.247 1.00 96.44 207 MET A CA 1
ATOM 1593 C C . MET A 1 207 ? -14.871 -3.330 13.707 1.00 96.44 207 MET A C 1
ATOM 1595 O O . MET A 1 207 ? -13.888 -2.657 14.015 1.00 96.44 207 MET A O 1
ATOM 1599 N N . LYS A 1 208 ? -15.602 -3.991 14.612 1.00 95.81 208 LYS A N 1
ATOM 1600 C CA . LYS A 1 208 ? -15.266 -4.003 16.035 1.00 95.81 208 LYS A CA 1
ATOM 1601 C C . LYS A 1 208 ? -13.864 -4.558 16.259 1.00 95.81 208 LYS A C 1
ATOM 1603 O O . LYS A 1 208 ? -13.096 -3.953 16.998 1.00 95.81 208 LYS A O 1
ATOM 1608 N N . GLU A 1 209 ? -13.523 -5.655 15.588 1.00 95.75 209 GLU A N 1
ATOM 1609 C CA . GLU A 1 209 ? -12.201 -6.273 15.680 1.00 95.75 209 GLU A CA 1
ATOM 1610 C C . GLU A 1 209 ? -11.085 -5.299 15.276 1.00 95.75 209 GLU A C 1
ATOM 1612 O O . GLU A 1 209 ? -10.182 -5.046 16.074 1.00 95.75 209 GLU A O 1
ATOM 1617 N N . ILE A 1 210 ? -11.174 -4.673 14.096 1.00 96.62 210 ILE A N 1
ATOM 1618 C CA . ILE A 1 210 ? -10.132 -3.738 13.639 1.00 96.62 210 ILE A CA 1
ATOM 1619 C C . ILE A 1 210 ? -10.044 -2.466 14.496 1.00 96.62 210 ILE A C 1
ATOM 1621 O O . ILE A 1 210 ? -8.943 -1.958 14.713 1.00 96.62 210 ILE A O 1
ATOM 1625 N N . CYS A 1 211 ? -11.168 -1.972 15.031 1.00 97.06 211 CYS A N 1
ATOM 1626 C CA . CYS A 1 211 ? -11.179 -0.842 15.960 1.00 97.06 211 CYS A CA 1
ATOM 1627 C C . CYS A 1 211 ? -10.530 -1.204 17.304 1.00 97.06 211 CYS A C 1
ATOM 1629 O O . CYS A 1 211 ? -9.766 -0.407 17.847 1.00 97.06 211 CYS A O 1
ATOM 1631 N N . TRP A 1 212 ? -10.785 -2.405 17.836 1.00 95.88 212 TRP A N 1
ATOM 1632 C CA . TRP A 1 212 ? -10.280 -2.816 19.152 1.00 95.88 212 TRP A CA 1
ATOM 1633 C C . TRP A 1 212 ? -8.765 -2.999 19.168 1.00 95.88 212 TRP A C 1
ATOM 1635 O O . TRP A 1 212 ? -8.135 -2.742 20.196 1.00 95.88 212 TRP A O 1
ATOM 1645 N N . ILE A 1 213 ? -8.171 -3.352 18.026 1.00 95.81 213 ILE A N 1
ATOM 1646 C CA . ILE A 1 213 ? -6.712 -3.378 17.864 1.00 95.81 213 ILE A CA 1
ATOM 1647 C C . ILE A 1 213 ? -6.108 -1.987 18.120 1.00 95.81 213 ILE A C 1
ATOM 1649 O O . ILE A 1 213 ? -5.025 -1.898 18.685 1.00 95.81 213 ILE A O 1
ATOM 1653 N N . GLN A 1 214 ? -6.810 -0.905 17.761 1.00 95.06 214 GLN A N 1
ATOM 1654 C CA . GLN A 1 214 ? -6.322 0.467 17.971 1.00 95.06 214 GLN A CA 1
ATOM 1655 C C . GLN A 1 214 ? -6.715 1.033 19.344 1.00 95.06 214 GLN A C 1
ATOM 1657 O O . GLN A 1 214 ? -5.987 1.838 19.916 1.00 95.06 214 GLN A O 1
ATOM 1662 N N . ILE A 1 215 ? -7.853 0.604 19.893 1.00 94.38 215 ILE A N 1
ATOM 1663 C CA . ILE A 1 215 ? -8.347 1.065 21.200 1.00 94.38 215 ILE A CA 1
ATOM 1664 C C . ILE A 1 215 ? -7.582 0.433 22.354 1.00 94.38 215 ILE A C 1
ATOM 1666 O O . ILE A 1 215 ? -7.326 1.106 23.343 1.00 94.38 215 ILE A O 1
ATOM 1670 N N . THR A 1 216 ? -7.201 -0.841 22.251 1.00 93.50 216 THR A N 1
ATOM 1671 C CA . THR A 1 216 ? -6.537 -1.538 23.364 1.00 93.50 216 THR A CA 1
ATOM 1672 C C . THR A 1 216 ? -5.244 -0.830 23.798 1.00 93.50 216 THR A C 1
ATOM 1674 O O . THR A 1 216 ? -5.110 -0.554 24.991 1.00 93.50 216 THR A O 1
ATOM 1677 N N . PRO A 1 217 ? -4.327 -0.448 22.883 1.00 91.94 217 PRO A N 1
ATOM 1678 C CA . PRO A 1 217 ? -3.167 0.363 23.244 1.00 91.94 217 PRO A CA 1
ATOM 1679 C C . PRO A 1 217 ? -3.558 1.724 23.828 1.00 91.94 217 PRO A C 1
ATOM 1681 O O . PRO A 1 217 ? -2.980 2.137 24.826 1.00 91.94 217 PRO A O 1
ATOM 1684 N N . LEU A 1 218 ? -4.570 2.397 23.265 1.00 90.00 218 LEU A N 1
ATOM 1685 C CA . LEU A 1 218 ? -5.058 3.685 23.769 1.00 90.00 218 LEU A CA 1
ATOM 1686 C C . LEU A 1 218 ? -5.530 3.583 25.231 1.00 90.00 218 LEU A C 1
ATOM 1688 O O . LEU A 1 218 ? -5.132 4.396 26.058 1.00 90.00 218 LEU A O 1
ATOM 1692 N N . CYS A 1 219 ? -6.324 2.564 25.572 1.00 90.81 219 CYS A N 1
ATOM 1693 C CA . CYS A 1 219 ? -6.764 2.312 26.946 1.00 90.81 219 CYS A CA 1
ATOM 1694 C C . CYS A 1 219 ? -5.582 2.030 27.879 1.00 90.81 219 CYS A C 1
ATOM 1696 O O . CYS A 1 219 ? -5.538 2.563 28.982 1.00 90.81 219 CYS A O 1
ATOM 1698 N N . GLN A 1 220 ? -4.589 1.258 27.429 1.00 90.88 220 GLN A N 1
ATOM 1699 C CA . GLN A 1 220 ? -3.386 0.985 28.221 1.00 90.88 220 GLN A CA 1
ATOM 1700 C C . GLN A 1 220 ? -2.570 2.250 28.511 1.00 90.88 220 GLN A C 1
ATOM 1702 O O . GLN A 1 220 ? -1.967 2.340 29.579 1.00 90.88 220 GLN A O 1
ATOM 1707 N N . LEU A 1 221 ? -2.539 3.225 27.596 1.00 89.69 221 LEU A N 1
ATOM 1708 C CA . LEU A 1 221 ? -1.885 4.513 27.851 1.00 89.69 221 LEU A CA 1
ATOM 1709 C C . LEU A 1 221 ? -2.588 5.290 28.972 1.00 89.69 221 LEU A C 1
ATOM 1711 O O . LEU A 1 221 ? -1.908 5.873 29.812 1.00 89.69 221 LEU A O 1
ATOM 1715 N N . VAL A 1 222 ? -3.925 5.248 29.005 1.00 85.12 222 VAL A N 1
ATOM 1716 C CA . VAL A 1 222 ? -4.759 5.903 30.030 1.00 85.12 222 VAL A CA 1
ATOM 1717 C C . VAL A 1 222 ? -4.590 5.226 31.384 1.00 85.12 222 VAL A C 1
ATOM 1719 O O . VAL A 1 222 ? -4.279 5.877 32.374 1.00 85.12 222 VAL A O 1
ATOM 1722 N N . GLU A 1 223 ? -4.776 3.907 31.435 1.00 88.56 223 GLU A N 1
ATOM 1723 C CA . GLU A 1 223 ? -4.771 3.138 32.684 1.00 88.56 223 GLU A CA 1
ATOM 1724 C C . GLU A 1 223 ? -3.423 3.202 33.411 1.00 88.56 223 GLU A C 1
ATOM 1726 O O . GLU A 1 223 ? -3.379 3.142 34.638 1.00 88.56 223 GLU A O 1
ATOM 1731 N N . ASN A 1 224 ? -2.328 3.324 32.656 1.00 89.19 224 ASN A N 1
ATOM 1732 C CA . ASN A 1 224 ? -0.972 3.358 33.198 1.00 89.19 224 ASN A CA 1
ATOM 1733 C C . ASN A 1 224 ? -0.391 4.778 33.320 1.00 89.19 224 ASN A C 1
ATOM 1735 O O . ASN A 1 224 ? 0.795 4.894 33.626 1.00 89.19 224 ASN A O 1
ATOM 1739 N N . ASP A 1 225 ? -1.186 5.827 33.070 1.00 84.69 225 ASP A N 1
ATOM 1740 C CA . ASP A 1 225 ? -0.761 7.237 33.121 1.00 84.69 225 ASP A CA 1
ATOM 1741 C C . ASP A 1 225 ? 0.557 7.484 32.355 1.00 84.69 225 ASP A C 1
ATOM 1743 O O . ASP A 1 225 ? 1.526 8.078 32.840 1.00 84.69 225 ASP A O 1
ATOM 1747 N N . VAL A 1 226 ? 0.646 6.916 31.145 1.00 88.00 226 VAL A N 1
ATOM 1748 C CA . VAL A 1 226 ? 1.874 6.962 30.346 1.00 88.00 226 VAL A CA 1
ATOM 1749 C C . VAL A 1 226 ? 2.071 8.372 29.813 1.00 88.00 226 VAL A C 1
ATOM 1751 O O . VAL A 1 226 ? 1.215 8.919 29.120 1.00 88.00 226 VAL A O 1
ATOM 1754 N N . LYS A 1 227 ? 3.255 8.942 30.054 1.00 88.06 227 LYS A N 1
ATOM 1755 C CA . LYS A 1 227 ? 3.604 10.259 29.525 1.00 88.06 227 LYS A CA 1
ATOM 1756 C C . LYS A 1 227 ? 3.498 10.287 27.997 1.00 88.06 227 LYS A C 1
ATOM 1758 O O . LYS A 1 227 ? 4.188 9.546 27.291 1.00 88.06 227 LYS A O 1
ATOM 1763 N N . THR A 1 228 ? 2.689 11.215 27.503 1.00 88.25 228 THR A N 1
ATOM 1764 C CA . THR A 1 228 ? 2.525 11.471 26.076 1.00 88.25 228 THR A CA 1
ATOM 1765 C C . THR A 1 228 ? 3.802 12.043 25.468 1.00 88.25 228 THR A C 1
ATOM 1767 O O . THR A 1 228 ? 4.320 13.070 25.916 1.00 88.25 228 THR A O 1
ATOM 1770 N N . GLU A 1 229 ? 4.295 11.399 24.413 1.00 88.38 229 GLU A N 1
ATOM 1771 C CA . GLU A 1 229 ? 5.432 11.866 23.625 1.00 88.38 229 GLU A CA 1
ATOM 1772 C C . GLU A 1 229 ? 5.075 11.842 22.138 1.00 88.38 229 GLU A C 1
ATOM 1774 O O . GLU A 1 229 ? 4.814 10.779 21.570 1.00 88.38 229 GLU A O 1
ATOM 1779 N N . LYS A 1 230 ? 5.064 13.027 21.514 1.00 85.44 230 LYS A N 1
ATOM 1780 C CA . LYS A 1 230 ? 4.638 13.206 20.121 1.00 85.44 230 LYS A CA 1
ATOM 1781 C C . LYS A 1 230 ? 5.445 12.344 19.158 1.00 85.44 230 LYS A C 1
ATOM 1783 O O . LYS A 1 230 ? 6.670 12.307 19.235 1.00 85.44 230 LYS A O 1
ATOM 1788 N N . GLY A 1 231 ? 4.752 11.712 18.214 1.00 80.06 231 GLY A N 1
ATOM 1789 C CA . GLY A 1 231 ? 5.382 10.871 17.191 1.00 80.06 231 GLY A CA 1
ATOM 1790 C C . GLY A 1 231 ? 5.850 9.501 17.694 1.00 80.06 231 GLY A C 1
ATOM 1791 O O . GLY A 1 231 ? 6.493 8.764 16.948 1.00 80.06 231 GLY A O 1
ATOM 1792 N N . THR A 1 232 ? 5.519 9.134 18.933 1.00 87.69 232 THR A N 1
ATOM 1793 C CA . THR A 1 232 ? 5.756 7.792 19.476 1.00 87.69 232 THR A CA 1
ATOM 1794 C C . THR A 1 232 ? 4.438 7.035 19.652 1.00 87.69 232 THR A C 1
ATOM 1796 O O . THR A 1 232 ? 3.352 7.585 19.488 1.00 87.69 232 THR A O 1
ATOM 1799 N N . LYS A 1 233 ? 4.514 5.758 20.042 1.00 87.25 233 LYS A N 1
ATOM 1800 C CA . LYS A 1 233 ? 3.327 4.950 20.366 1.00 87.25 233 LYS A CA 1
ATOM 1801 C C . LYS A 1 233 ? 2.597 5.410 21.636 1.00 87.25 233 LYS A C 1
ATOM 1803 O O . LYS A 1 233 ? 1.480 4.951 21.858 1.00 87.25 233 LYS A O 1
ATOM 1808 N N . SER A 1 234 ? 3.199 6.287 22.450 1.00 89.06 234 SER A N 1
ATOM 1809 C CA . SER A 1 234 ? 2.513 6.921 23.581 1.00 89.06 234 SER A CA 1
ATOM 1810 C C . SER A 1 234 ? 1.738 8.179 23.192 1.00 89.06 234 SER A C 1
ATOM 1812 O O . SER A 1 234 ? 1.075 8.752 24.051 1.00 89.06 234 SER A O 1
ATOM 1814 N N . ASP A 1 235 ? 1.799 8.609 21.926 1.00 90.62 235 ASP A N 1
ATOM 1815 C CA . ASP A 1 235 ? 0.961 9.679 21.390 1.00 90.62 235 ASP A CA 1
ATOM 1816 C C . ASP A 1 235 ? -0.447 9.145 21.066 1.00 90.62 235 ASP A C 1
ATOM 1818 O O . ASP A 1 235 ? -0.593 8.339 20.139 1.00 90.62 235 ASP A O 1
ATOM 1822 N N . PRO A 1 236 ? -1.508 9.582 21.772 1.00 89.81 236 PRO A N 1
ATOM 1823 C CA . PRO A 1 236 ? -2.879 9.186 21.463 1.00 89.81 236 PRO A CA 1
ATOM 1824 C C . PRO A 1 236 ? -3.297 9.528 20.029 1.00 89.81 236 PRO A C 1
ATOM 1826 O O . PRO A 1 236 ? -4.104 8.801 19.448 1.00 89.81 236 PRO A O 1
ATOM 1829 N N . ALA A 1 237 ? -2.736 10.595 19.437 1.00 90.88 237 ALA A N 1
ATOM 1830 C CA . ALA A 1 2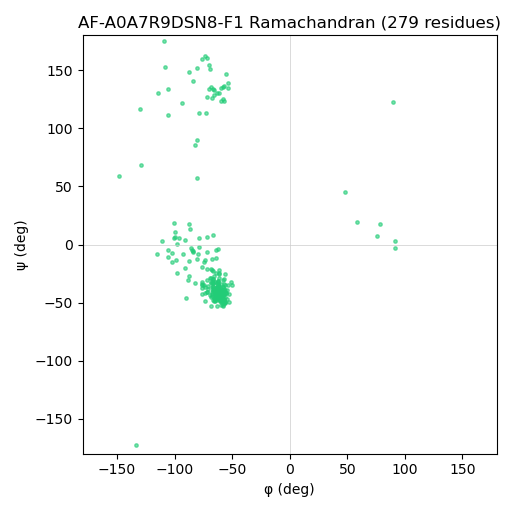37 ? -3.071 11.023 18.080 1.00 90.88 237 ALA A CA 1
ATOM 1831 C C . ALA A 1 237 ? -2.814 9.912 17.052 1.00 90.88 237 ALA A C 1
ATOM 1833 O O . ALA A 1 237 ? -3.626 9.708 16.154 1.00 90.88 237 ALA A O 1
ATOM 1834 N N . LEU A 1 238 ? -1.755 9.117 17.248 1.00 92.12 238 LEU A N 1
ATOM 1835 C CA . LEU A 1 238 ? -1.415 7.987 16.384 1.00 92.12 238 LEU A CA 1
ATOM 1836 C C . LEU A 1 238 ? -2.577 6.990 16.273 1.00 92.12 238 LEU A C 1
ATOM 1838 O O . LEU A 1 238 ? -2.968 6.598 15.173 1.00 92.12 238 LEU A O 1
ATOM 1842 N N . TRP A 1 239 ? -3.147 6.590 17.409 1.00 93.81 239 TRP A N 1
ATOM 1843 C CA . TRP A 1 239 ? -4.239 5.616 17.473 1.00 93.81 239 TRP A CA 1
ATOM 1844 C C . TRP A 1 239 ? -5.567 6.217 17.002 1.00 93.81 239 TRP A C 1
ATOM 1846 O O . TRP A 1 239 ? -6.352 5.548 16.324 1.00 93.81 239 TRP A O 1
ATOM 1856 N N . LEU A 1 240 ? -5.804 7.492 17.318 1.00 93.75 240 LEU A N 1
ATOM 1857 C CA . LEU A 1 240 ? -6.998 8.223 16.898 1.00 93.75 240 LEU A CA 1
ATOM 1858 C C . LEU A 1 240 ? -7.037 8.445 15.381 1.00 93.75 240 LEU A C 1
ATOM 1860 O O . LEU A 1 240 ? -8.089 8.243 14.778 1.00 93.75 240 LEU A O 1
ATOM 1864 N N . ASP A 1 241 ? -5.908 8.760 14.744 1.00 94.69 241 ASP A N 1
ATOM 1865 C CA . ASP A 1 241 ? -5.812 8.900 13.286 1.00 94.69 241 ASP A CA 1
ATOM 1866 C C . ASP A 1 241 ? -6.100 7.572 12.573 1.00 94.69 241 ASP A C 1
ATOM 1868 O O . ASP A 1 241 ? -6.809 7.525 11.562 1.00 94.69 241 ASP A O 1
ATOM 1872 N N . ARG A 1 242 ? -5.609 6.463 13.139 1.00 96.06 242 ARG A N 1
ATOM 1873 C CA . ARG A 1 242 ? -5.902 5.106 12.662 1.00 96.06 242 ARG A CA 1
ATOM 1874 C C . ARG A 1 242 ? -7.392 4.767 12.782 1.00 96.06 242 ARG A C 1
ATOM 1876 O O . ARG A 1 242 ? -7.980 4.276 11.819 1.00 96.06 242 ARG A O 1
ATOM 1883 N N . LEU A 1 243 ? -8.028 5.073 13.916 1.00 96.56 243 LEU A N 1
ATOM 1884 C CA . LEU A 1 243 ? -9.480 4.916 14.096 1.00 96.56 243 LEU A CA 1
ATOM 1885 C C . LEU A 1 243 ? -10.277 5.795 13.124 1.00 96.56 243 LEU A C 1
ATOM 1887 O O . LEU A 1 243 ? -11.227 5.324 12.495 1.00 96.56 243 LEU A O 1
ATOM 1891 N N . ALA A 1 244 ? -9.867 7.052 12.951 1.00 95.56 244 ALA A N 1
ATOM 1892 C CA . ALA A 1 244 ? -10.494 7.979 12.020 1.00 95.56 244 ALA A CA 1
ATOM 1893 C C . ALA A 1 244 ? -10.431 7.454 10.580 1.00 95.56 244 ALA A C 1
ATOM 1895 O O . ALA A 1 244 ? -11.421 7.540 9.851 1.00 95.56 244 ALA A O 1
ATOM 1896 N N . ALA A 1 245 ? -9.309 6.852 10.174 1.00 96.62 245 ALA A N 1
ATOM 1897 C CA . ALA A 1 245 ? -9.174 6.218 8.867 1.00 96.62 245 ALA A CA 1
ATOM 1898 C C . ALA A 1 245 ? -10.160 5.054 8.677 1.00 96.62 245 ALA A C 1
ATOM 1900 O O . ALA A 1 245 ? -10.768 4.950 7.607 1.00 96.62 245 ALA A O 1
ATOM 1901 N N . ILE A 1 246 ? -10.376 4.232 9.714 1.00 97.25 246 ILE A N 1
ATOM 1902 C CA . ILE A 1 246 ? -11.352 3.134 9.670 1.00 97.25 246 ILE A CA 1
ATOM 1903 C C . ILE A 1 246 ? -12.757 3.676 9.399 1.00 97.25 246 ILE A C 1
ATOM 1905 O O . ILE A 1 246 ? -13.425 3.254 8.450 1.00 97.25 246 ILE A O 1
ATOM 1909 N N . PHE A 1 247 ? -13.194 4.662 10.182 1.00 95.75 247 PHE A N 1
ATOM 1910 C CA . PHE A 1 247 ? -14.526 5.251 10.030 1.00 95.75 247 PHE A CA 1
ATOM 1911 C C . PHE A 1 247 ? -14.703 5.975 8.698 1.00 95.75 247 PHE A C 1
ATOM 1913 O O . PHE A 1 247 ? -15.732 5.827 8.047 1.00 95.75 247 PHE A O 1
ATOM 1920 N N . ARG A 1 248 ? -13.687 6.721 8.257 1.00 95.94 248 ARG A N 1
ATOM 1921 C CA . ARG A 1 248 ? -13.741 7.511 7.023 1.00 95.94 248 ARG A CA 1
ATOM 1922 C C . ARG A 1 248 ? -13.884 6.655 5.767 1.00 95.94 248 ARG A C 1
ATOM 1924 O O . ARG A 1 248 ? -14.461 7.105 4.778 1.00 95.94 248 ARG A O 1
ATOM 1931 N N . HIS A 1 249 ? -13.309 5.455 5.777 1.00 96.06 249 HIS A N 1
ATOM 1932 C CA . HIS A 1 249 ? -13.222 4.611 4.587 1.00 96.06 249 HIS A CA 1
ATOM 1933 C C . HIS A 1 249 ? -14.185 3.420 4.591 1.00 96.06 249 HIS A C 1
ATOM 1935 O O . HIS A 1 249 ? -14.391 2.824 3.532 1.00 96.06 249 HIS A O 1
ATOM 1941 N N . THR A 1 250 ? -14.839 3.131 5.719 1.00 95.00 250 THR A N 1
ATOM 1942 C CA . THR A 1 250 ? -15.907 2.126 5.799 1.00 95.00 250 THR A CA 1
ATOM 1943 C C . THR A 1 250 ? -17.224 2.716 5.296 1.00 95.00 250 THR A C 1
ATOM 1945 O O . THR A 1 250 ? -18.002 3.285 6.056 1.00 95.00 250 THR A O 1
ATOM 1948 N N . ASN A 1 251 ? -17.473 2.586 3.993 1.00 90.31 251 ASN A N 1
ATOM 1949 C CA . ASN A 1 251 ? -18.713 3.039 3.362 1.00 90.31 251 ASN A CA 1
ATOM 1950 C C . ASN A 1 251 ? -19.590 1.837 3.019 1.00 90.31 251 ASN A C 1
ATOM 1952 O O . ASN A 1 251 ? -19.247 1.064 2.124 1.00 90.31 251 ASN A O 1
ATOM 1956 N N . VAL A 1 252 ? -20.718 1.701 3.715 1.00 89.75 252 VAL A N 1
ATOM 1957 C CA . VAL A 1 252 ? -21.673 0.602 3.529 1.00 89.75 252 VAL A CA 1
ATOM 1958 C C . VAL A 1 252 ? -22.904 1.117 2.791 1.00 89.75 252 VAL A C 1
ATOM 1960 O O . VAL A 1 252 ? -23.447 2.165 3.136 1.00 89.75 252 VAL A O 1
ATOM 1963 N N . GLY A 1 253 ? -23.366 0.380 1.782 1.00 84.31 253 GLY A N 1
ATOM 1964 C CA . GLY A 1 253 ? -24.680 0.628 1.192 1.00 84.31 253 GLY A CA 1
ATOM 1965 C C . GLY A 1 253 ? -25.770 0.156 2.152 1.00 84.31 253 GLY A C 1
ATOM 1966 O O . GLY A 1 253 ? -25.869 -1.040 2.406 1.00 84.31 253 GLY A O 1
ATOM 1967 N N . VAL A 1 254 ? -26.565 1.078 2.697 1.00 84.25 254 VAL A N 1
ATOM 1968 C CA . VAL A 1 254 ? -27.667 0.764 3.620 1.00 84.25 254 VAL A CA 1
ATOM 1969 C C . VAL A 1 254 ? -28.993 1.122 2.957 1.00 84.25 254 VAL A C 1
ATOM 1971 O O . VAL A 1 254 ? -29.145 2.217 2.415 1.00 84.25 254 VAL A O 1
ATOM 1974 N N . GLU A 1 255 ? -29.951 0.196 2.982 1.00 83.44 255 GLU A N 1
ATOM 1975 C CA . GLU A 1 255 ? -31.302 0.444 2.477 1.00 83.44 255 GLU A CA 1
ATOM 1976 C C . GLU A 1 255 ? -32.065 1.430 3.375 1.00 83.44 255 GLU A C 1
ATOM 1978 O O . GLU A 1 255 ? -31.851 1.510 4.588 1.00 83.44 255 GLU A O 1
ATOM 1983 N N . ASN A 1 256 ? -32.998 2.180 2.783 1.00 80.25 256 ASN A N 1
ATOM 1984 C CA . ASN A 1 256 ? -33.779 3.175 3.514 1.00 80.25 256 ASN A CA 1
ATOM 1985 C C . ASN A 1 256 ? -34.547 2.544 4.686 1.00 80.25 256 ASN A C 1
ATOM 1987 O O . ASN A 1 256 ? -35.347 1.630 4.502 1.00 80.25 256 ASN A O 1
ATOM 1991 N N . GLY A 1 257 ? -34.342 3.094 5.886 1.00 81.25 257 GLY A N 1
ATOM 1992 C CA . GLY A 1 257 ? -35.018 2.662 7.111 1.00 81.25 257 GLY A CA 1
ATOM 1993 C C . GLY A 1 257 ? -34.281 1.582 7.908 1.00 81.25 257 GLY A C 1
ATOM 1994 O O . GLY A 1 257 ? -34.744 1.237 8.993 1.00 81.25 257 GLY A O 1
ATOM 1995 N N . GLN A 1 258 ? -33.141 1.077 7.424 1.00 85.31 258 GLN A N 1
ATOM 1996 C CA . GLN A 1 258 ? -32.295 0.174 8.204 1.00 85.31 258 GLN A CA 1
ATOM 1997 C C . GLN A 1 258 ? -31.286 0.933 9.073 1.00 85.31 258 GLN A C 1
ATOM 1999 O O . GLN A 1 258 ? -30.807 2.014 8.728 1.00 85.31 258 GLN A O 1
ATOM 2004 N N . ILE A 1 259 ? -30.965 0.343 10.224 1.00 86.69 259 ILE A N 1
ATOM 2005 C CA . ILE A 1 259 ? -29.908 0.822 11.118 1.00 86.69 259 ILE A CA 1
ATOM 2006 C C . ILE A 1 259 ? -28.561 0.597 10.432 1.00 86.69 259 ILE A C 1
ATOM 2008 O O . ILE A 1 259 ? -28.308 -0.474 9.882 1.00 86.69 259 ILE A O 1
ATOM 2012 N N . HIS A 1 260 ? -27.682 1.597 10.480 1.00 90.31 260 HIS A N 1
ATOM 2013 C CA . HIS A 1 260 ? -26.363 1.477 9.873 1.00 90.31 260 HIS A CA 1
ATOM 2014 C C . HIS A 1 260 ? -25.526 0.411 10.616 1.00 90.31 260 HIS A C 1
ATOM 2016 O O . HIS A 1 260 ? -25.371 0.529 11.834 1.00 90.31 260 HIS A O 1
ATOM 2022 N N . PRO A 1 261 ? -24.914 -0.579 9.934 1.00 91.12 261 PRO A N 1
ATOM 2023 C CA . PRO A 1 261 ? -24.187 -1.681 10.591 1.00 91.12 261 PRO A CA 1
ATOM 2024 C C . PRO A 1 261 ? -23.047 -1.217 11.506 1.00 91.12 261 PRO A C 1
ATOM 2026 O O . PRO A 1 261 ? -22.749 -1.829 12.528 1.00 91.12 261 PRO A O 1
ATOM 2029 N N . CYS A 1 262 ? -22.428 -0.088 11.164 1.00 93.19 262 CYS A N 1
ATOM 2030 C CA . CYS A 1 262 ? -21.347 0.513 11.945 1.00 93.19 262 CYS A CA 1
ATOM 2031 C C . CYS A 1 262 ? -21.828 1.325 13.162 1.00 93.19 262 CYS A C 1
ATOM 2033 O O . CYS A 1 262 ? -21.003 1.688 13.994 1.00 93.19 262 CYS A O 1
ATOM 2035 N N . GLN A 1 263 ? -23.127 1.637 13.287 1.00 91.69 263 GLN A N 1
ATOM 2036 C CA . GLN A 1 263 ? -23.636 2.557 14.316 1.00 91.69 263 GLN A CA 1
ATOM 2037 C C . GLN A 1 263 ? -23.329 2.068 15.735 1.00 91.69 263 GLN A C 1
ATOM 2039 O O . GLN A 1 263 ? -22.911 2.859 16.580 1.00 91.69 263 GLN A O 1
ATOM 2044 N N . GLY A 1 264 ? -23.515 0.771 15.998 1.00 91.88 264 GLY A N 1
ATOM 2045 C CA . GLY A 1 264 ? -23.230 0.193 17.312 1.00 91.88 264 GLY A CA 1
ATOM 2046 C C . GLY A 1 264 ? -21.750 0.309 17.677 1.00 91.88 264 GLY A C 1
ATOM 2047 O O . GLY A 1 264 ? -21.424 0.782 18.761 1.00 91.88 264 GLY A O 1
ATOM 2048 N N . VAL A 1 265 ? -20.864 -0.035 16.735 1.00 94.12 265 VAL A N 1
ATOM 2049 C CA . VAL A 1 265 ? -19.409 0.043 16.937 1.00 94.12 265 VAL A CA 1
ATOM 2050 C C . VAL A 1 265 ? -18.968 1.483 17.155 1.00 94.12 265 VAL A C 1
ATOM 2052 O O . VAL A 1 265 ? -18.264 1.748 18.116 1.00 94.12 265 VAL A O 1
ATOM 2055 N N . ILE A 1 266 ? -19.417 2.429 16.325 1.00 92.69 266 ILE A N 1
ATOM 2056 C CA . ILE A 1 266 ? -19.062 3.848 16.475 1.00 92.69 266 ILE A CA 1
ATOM 2057 C C . ILE A 1 266 ? -19.499 4.367 17.848 1.00 92.69 266 ILE A C 1
ATOM 2059 O O . ILE A 1 266 ? -18.713 5.016 18.525 1.00 92.69 266 ILE A O 1
ATOM 2063 N N . THR A 1 267 ? -20.715 4.033 18.288 1.00 92.62 267 THR A N 1
ATOM 2064 C CA . THR A 1 267 ? -21.226 4.454 19.602 1.00 92.62 267 THR A CA 1
ATOM 2065 C C . THR A 1 267 ? -20.349 3.927 20.741 1.00 92.62 267 THR A C 1
ATOM 2067 O O . THR A 1 267 ? -20.006 4.674 21.655 1.00 92.62 267 THR A O 1
ATOM 2070 N N . GLU A 1 268 ? -19.956 2.653 20.670 1.00 92.94 268 GLU A N 1
ATOM 2071 C CA . GLU A 1 268 ? -19.076 2.011 21.652 1.00 92.94 268 GLU A CA 1
ATOM 2072 C C . GLU A 1 268 ? -17.673 2.638 21.645 1.00 92.94 268 GLU A C 1
ATOM 2074 O O . GLU A 1 268 ? -17.164 3.021 22.696 1.00 92.94 268 GLU A O 1
ATOM 2079 N N . VAL A 1 269 ? -17.072 2.815 20.461 1.00 92.12 269 VAL A N 1
ATOM 2080 C CA . VAL A 1 269 ? -15.745 3.433 20.299 1.00 92.12 269 VAL A CA 1
ATOM 2081 C C . VAL A 1 269 ? -15.747 4.860 20.829 1.00 92.12 269 VAL A C 1
ATOM 2083 O O . VAL A 1 269 ? -14.857 5.228 21.588 1.00 92.12 269 VAL A O 1
ATOM 2086 N N . THR A 1 270 ? -16.732 5.673 20.441 1.00 87.25 270 THR A N 1
ATOM 2087 C CA . THR A 1 270 ? -16.821 7.068 20.874 1.00 87.25 270 THR A CA 1
ATOM 2088 C C . THR A 1 270 ? -16.955 7.161 22.388 1.00 87.25 270 THR A C 1
ATOM 2090 O O . THR A 1 270 ? -16.277 7.989 22.980 1.00 87.25 270 THR A O 1
ATOM 2093 N N . ALA A 1 271 ? -17.743 6.291 23.030 1.00 87.94 271 ALA A N 1
ATOM 2094 C CA . ALA A 1 271 ? -17.840 6.268 24.488 1.00 87.94 271 ALA A CA 1
ATOM 2095 C C . ALA A 1 271 ? -16.482 5.990 25.155 1.00 87.94 271 ALA A C 1
ATOM 2097 O O . ALA A 1 271 ? -16.112 6.685 26.099 1.00 87.94 271 ALA A O 1
ATOM 2098 N N . VAL A 1 272 ? -15.714 5.025 24.635 1.00 86.62 272 VAL A N 1
ATOM 2099 C CA . VAL A 1 272 ? -14.366 4.727 25.142 1.00 86.62 272 VAL A CA 1
ATOM 2100 C C . VAL A 1 272 ? -13.426 5.909 24.915 1.00 86.62 272 VAL A C 1
ATOM 2102 O O . VAL A 1 272 ? -12.780 6.363 25.853 1.00 86.62 272 VAL A O 1
ATOM 2105 N N . VAL A 1 273 ? -13.388 6.463 23.701 1.00 85.19 273 VAL A N 1
ATOM 2106 C CA . VAL A 1 273 ? -12.523 7.605 23.369 1.00 85.19 273 VAL A CA 1
ATOM 2107 C C . VAL A 1 273 ? -12.874 8.834 24.214 1.00 85.19 273 VAL A C 1
ATOM 2109 O O . VAL A 1 273 ? -11.968 9.517 24.682 1.00 85.19 273 VAL A O 1
ATOM 2112 N N . SER A 1 274 ? -14.152 9.101 24.488 1.00 83.56 274 SER A N 1
ATOM 2113 C CA . SER A 1 274 ? -14.568 10.204 25.363 1.00 83.56 274 SER A CA 1
ATOM 2114 C C . SER A 1 274 ? -14.083 10.043 26.803 1.00 83.56 274 SER A C 1
ATOM 2116 O O . SER A 1 274 ? -13.699 11.040 27.400 1.00 83.56 274 SER A O 1
ATOM 2118 N N . LEU A 1 275 ? -14.044 8.818 27.339 1.00 74.88 275 LEU A N 1
ATOM 2119 C CA . LEU A 1 275 ? -13.447 8.551 28.655 1.00 74.88 275 LEU A CA 1
ATOM 2120 C C . LEU A 1 275 ? -11.935 8.780 28.655 1.00 74.88 275 LEU A C 1
ATOM 2122 O O . LEU A 1 275 ? -11.370 9.141 29.679 1.00 74.88 275 LEU A O 1
ATOM 2126 N N . THR A 1 276 ? -11.279 8.579 27.510 1.00 66.88 276 THR A N 1
ATOM 2127 C CA . THR A 1 276 ? -9.855 8.899 27.380 1.00 66.88 276 THR A CA 1
ATOM 2128 C C . THR A 1 276 ? -9.626 10.406 27.232 1.00 66.88 276 THR A C 1
ATOM 2130 O O . THR A 1 276 ? -8.667 10.913 27.777 1.00 66.88 276 THR A O 1
ATOM 2133 N N . GLY A 1 277 ? -10.518 11.142 26.559 1.00 57.19 277 GLY A N 1
ATOM 2134 C CA . GLY A 1 277 ? -10.355 12.536 26.116 1.00 57.19 277 GLY A CA 1
ATOM 2135 C C . GLY A 1 277 ? -10.256 13.641 27.179 1.00 57.19 277 GLY A C 1
ATOM 2136 O O . GLY A 1 277 ? -10.240 14.808 26.801 1.00 57.19 277 GLY A O 1
ATOM 2137 N N . GLU A 1 278 ? -10.158 13.330 28.472 1.00 54.84 278 GLU A N 1
ATOM 2138 C CA . GLU A 1 278 ? -9.943 14.331 29.536 1.00 54.84 278 GLU A CA 1
ATOM 2139 C C . GLU A 1 278 ? -8.507 14.921 29.547 1.00 54.84 278 GLU A C 1
ATOM 2141 O O . GLU A 1 278 ? -8.181 15.733 30.405 1.00 54.84 278 GLU A O 1
ATOM 2146 N N . TRP A 1 279 ? -7.669 14.591 28.553 1.00 51.91 279 TRP A N 1
ATOM 2147 C CA . TRP A 1 279 ? -6.272 15.031 28.370 1.00 51.91 279 TRP A CA 1
ATOM 2148 C C . TRP A 1 279 ? -6.029 16.546 28.176 1.00 51.91 279 TRP A C 1
ATOM 2150 O O . TRP A 1 279 ? -4.876 16.954 28.034 1.00 51.91 279 TRP A O 1
ATOM 2160 N N . GLU A 1 280 ? -7.070 17.381 28.096 1.00 39.50 280 GLU A N 1
ATOM 2161 C CA . GLU A 1 280 ? -6.948 18.838 27.875 1.00 39.50 280 GLU A CA 1
ATOM 2162 C C . GLU A 1 280 ? -7.066 19.696 29.155 1.00 39.50 280 GLU A C 1
ATOM 2164 O O . GLU A 1 280 ? -7.144 20.924 29.057 1.00 39.50 280 GLU A O 1
ATOM 2169 N N . GLN A 1 281 ? -7.043 19.097 30.353 1.00 34.81 281 GLN A N 1
ATOM 2170 C CA . GLN A 1 281 ? -6.919 19.829 31.629 1.00 34.81 281 GLN A CA 1
ATOM 2171 C C . GLN A 1 281 ? -5.591 19.544 32.327 1.00 34.81 281 GLN A C 1
ATOM 2173 O O . GLN A 1 281 ? -5.042 20.508 32.913 1.00 34.81 281 GLN A O 1
#

Nearest PDB structures (foldseek):
  6gx9-assembly2_B  TM=9.641E-01  e=2.434E-16  Homo sapiens
  8cmk-assembly1_B  TM=9.193E-01  e=5.953E-16  Homo sapiens
  4c0o-assembly1_A  TM=9.538E-01  e=1.880E-15  Homo sapiens
  4c0o-assembly2_B  TM=9.539E-01  e=2.047E-15  Homo sapiens
  8cmk-assembly1_A  TM=9.106E-01  e=1.281E-15  Homo sapiens

Sequence (281 aa):
MEGLLEDGDDFADFRLKVSELIKDMVFIVGSSNCFRQMFLSLQTPGVTWDSSEAALFVMQAVAKNILPLLLLLMLLSCREENDVVPKVVEAILNLPENTHVAVRHTSVLLLGELCEWIEKHPQSLEPVLNFLLYCLQQPKMASVSANSLQSICSACRDHMAVHFSGLVQIIQSLDTFSISNEAAIGLLKGVSVILGRMPTDQIQQAMKEICWIQITPLCQLVENDVKTEKGTKSDPALWLDRLAAIFRHTNVGVENGQIHPCQGVITEVTAVVSLTGEWEQ